Protein AF-H1V8W5-F1 (afdb_monomer)

Organism: Colletotrichum higginsianum (strain IMI 349063) (NCBI:txid759273)

Structure (mmCIF, N/CA/C/O backbone):
data_AF-H1V8W5-F1
#
_entry.id   AF-H1V8W5-F1
#
loop_
_atom_site.group_PDB
_atom_site.id
_atom_site.type_symbol
_atom_site.label_atom_id
_atom_site.label_alt_id
_atom_site.label_comp_id
_atom_site.label_asym_id
_atom_site.label_entity_id
_atom_site.label_seq_id
_atom_site.pdbx_PDB_ins_code
_atom_site.Cartn_x
_atom_site.Cartn_y
_atom_site.Cartn_z
_atom_site.occupancy
_atom_site.B_iso_or_equiv
_atom_site.auth_seq_id
_atom_site.auth_comp_id
_atom_site.auth_asym_id
_atom_site.auth_atom_id
_atom_site.pdbx_PDB_model_num
ATOM 1 N N . MET A 1 1 ? 0.925 6.621 13.615 1.00 75.56 1 MET A N 1
ATOM 2 C CA . MET A 1 1 ? 1.591 6.895 12.323 1.00 75.56 1 MET A CA 1
ATOM 3 C C . MET A 1 1 ? 3.088 6.648 12.412 1.00 75.56 1 MET A C 1
ATOM 5 O O . MET A 1 1 ? 3.611 6.020 11.517 1.00 75.56 1 MET A O 1
ATOM 9 N N . GLU A 1 2 ? 3.760 7.023 13.498 1.00 83.69 2 GLU A N 1
ATOM 10 C CA . GLU A 1 2 ? 5.223 6.888 13.630 1.00 83.69 2 GLU A CA 1
ATOM 11 C C . GLU A 1 2 ? 5.739 5.443 13.690 1.00 83.69 2 GLU A C 1
ATOM 13 O O . GLU A 1 2 ? 6.784 5.157 13.129 1.00 83.69 2 GLU A O 1
ATOM 18 N N . ASN A 1 3 ? 4.997 4.513 14.304 1.00 87.38 3 ASN A N 1
ATOM 19 C CA . ASN A 1 3 ? 5.526 3.163 14.537 1.00 87.38 3 ASN A CA 1
ATOM 20 C C . ASN A 1 3 ? 5.295 2.175 13.384 1.00 87.38 3 ASN A C 1
ATOM 22 O O . ASN A 1 3 ? 6.204 1.453 13.006 1.00 87.38 3 ASN A O 1
ATOM 26 N N . LEU A 1 4 ? 4.075 2.096 12.839 1.00 90.94 4 LEU A N 1
ATOM 27 C CA . LEU A 1 4 ? 3.721 1.063 11.847 1.00 90.94 4 LEU A CA 1
ATOM 28 C C . LEU A 1 4 ? 3.737 1.566 10.400 1.00 90.94 4 LEU A C 1
ATOM 30 O O . LEU A 1 4 ? 4.007 0.795 9.484 1.00 90.94 4 LEU A O 1
ATOM 34 N N . ASN A 1 5 ? 3.441 2.850 10.176 1.00 92.38 5 ASN A N 1
ATOM 35 C CA . ASN A 1 5 ? 3.353 3.401 8.825 1.00 92.38 5 ASN A CA 1
ATOM 36 C C . ASN A 1 5 ? 4.695 3.417 8.070 1.00 92.38 5 ASN A C 1
ATOM 38 O O . ASN A 1 5 ? 4.643 3.198 6.863 1.00 92.3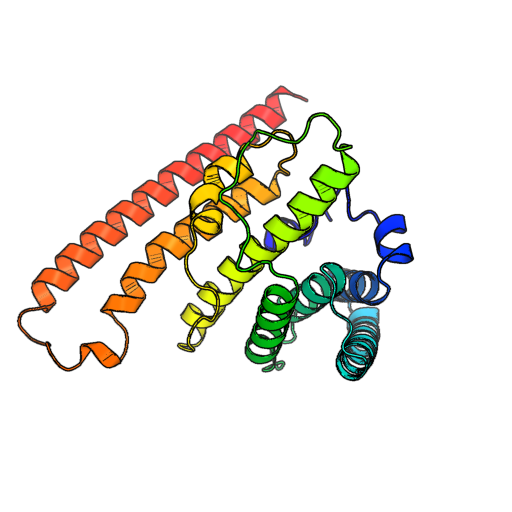8 5 ASN A O 1
ATOM 42 N N . PRO A 1 6 ? 5.875 3.609 8.704 1.00 91.94 6 PRO A N 1
ATOM 43 C CA . PRO A 1 6 ? 7.151 3.563 7.982 1.00 91.94 6 PRO A CA 1
ATOM 44 C C . PRO A 1 6 ? 7.407 2.248 7.236 1.00 91.94 6 PRO A C 1
ATOM 46 O O . PRO A 1 6 ? 8.088 2.255 6.218 1.00 91.94 6 PRO A O 1
ATOM 49 N N . TYR A 1 7 ? 6.826 1.132 7.691 1.00 89.88 7 TYR A N 1
ATOM 50 C CA . TYR A 1 7 ? 6.991 -0.178 7.051 1.00 89.88 7 TYR A CA 1
ATOM 51 C C . TYR A 1 7 ? 6.118 -0.381 5.808 1.00 89.88 7 TYR A C 1
ATOM 53 O O . TYR A 1 7 ? 6.424 -1.238 4.982 1.00 89.88 7 TYR A O 1
ATOM 61 N N . ILE A 1 8 ? 5.022 0.374 5.681 1.00 92.81 8 ILE A N 1
ATOM 62 C CA . ILE A 1 8 ? 4.054 0.222 4.582 1.00 92.81 8 ILE A CA 1
ATOM 63 C C . ILE A 1 8 ? 3.967 1.460 3.679 1.0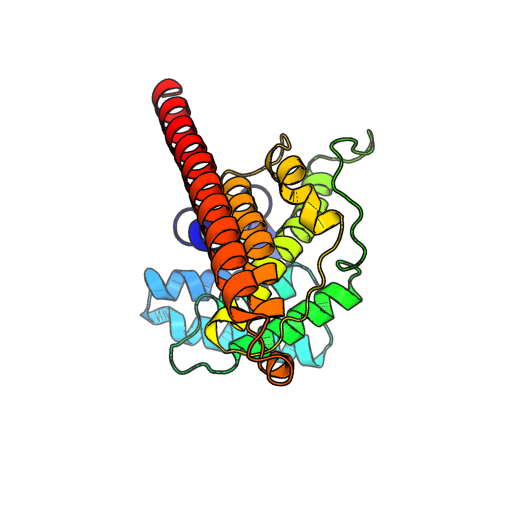0 92.81 8 ILE A C 1
ATOM 65 O O . ILE A 1 8 ? 3.434 1.362 2.578 1.00 92.81 8 ILE A O 1
ATOM 69 N N . SER A 1 9 ? 4.465 2.617 4.135 1.00 93.94 9 SER A N 1
ATOM 70 C CA . SER A 1 9 ? 4.448 3.911 3.434 1.00 93.94 9 SER A CA 1
ATOM 71 C C . SER A 1 9 ? 3.092 4.280 2.822 1.00 93.94 9 SER A C 1
ATOM 73 O O . SER A 1 9 ? 3.023 4.862 1.742 1.00 93.94 9 SER A O 1
ATOM 75 N N . GLN A 1 10 ? 1.996 3.922 3.495 1.00 95.69 10 GLN A N 1
ATOM 76 C CA . GLN A 1 10 ? 0.656 4.002 2.913 1.00 95.69 10 GLN A CA 1
ATOM 77 C C . GLN A 1 10 ? -0.066 5.300 3.269 1.00 95.69 10 GLN A C 1
ATOM 79 O O . GLN A 1 10 ? -0.705 5.907 2.413 1.00 95.69 10 GLN A O 1
ATOM 84 N N . LEU A 1 11 ? 0.008 5.724 4.530 1.00 96.50 11 LEU A N 1
ATOM 85 C CA . LEU A 1 11 ? -0.819 6.807 5.047 1.00 96.50 11 LEU A CA 1
ATOM 86 C C . LEU A 1 11 ? -0.009 8.110 5.144 1.00 96.50 11 LEU A C 1
ATOM 88 O O . LEU A 1 11 ? 1.056 8.148 5.753 1.00 96.50 11 LEU A O 1
ATOM 92 N N . ASP A 1 12 ? -0.525 9.201 4.584 1.00 95.56 12 ASP A N 1
ATOM 93 C CA . ASP A 1 12 ? 0.030 10.553 4.758 1.00 95.56 12 ASP A CA 1
ATOM 94 C C . ASP A 1 12 ? -0.337 11.107 6.154 1.00 95.56 12 ASP A C 1
ATOM 96 O O . ASP A 1 12 ? -1.534 11.246 6.419 1.00 95.56 12 ASP A O 1
ATOM 100 N N . PRO A 1 13 ? 0.624 11.441 7.042 1.00 93.50 13 PRO A N 1
ATOM 101 C CA . PRO A 1 13 ? 0.345 11.971 8.383 1.00 93.50 13 PRO A CA 1
ATOM 102 C C . PRO A 1 13 ? -0.425 13.293 8.415 1.00 93.50 13 PRO A C 1
ATOM 104 O O . PRO A 1 13 ? -1.138 13.546 9.383 1.00 93.50 13 PRO A O 1
ATOM 107 N N . GLN A 1 14 ? -0.310 14.123 7.376 1.00 93.25 14 GLN A N 1
ATOM 108 C CA . GLN A 1 14 ? -1.040 15.390 7.296 1.00 93.25 14 GLN A CA 1
ATOM 109 C C . GLN A 1 14 ? -2.496 15.187 6.857 1.00 93.25 14 GLN A C 1
ATOM 111 O O . GLN A 1 14 ? -3.364 15.989 7.197 1.00 93.25 14 GLN A O 1
ATOM 116 N N . LEU A 1 15 ? -2.778 14.111 6.117 1.00 94.81 15 LEU A N 1
ATOM 117 C CA . LEU A 1 15 ? -4.128 13.784 5.649 1.00 94.81 15 LEU A CA 1
ATOM 118 C C . LEU A 1 15 ? -4.864 12.828 6.601 1.00 94.81 15 LEU A C 1
ATOM 120 O O . LEU A 1 15 ? -6.043 13.027 6.887 1.00 94.81 15 LEU A O 1
ATOM 124 N N . HIS A 1 16 ? -4.172 11.808 7.111 1.00 96.44 16 HIS A N 1
ATOM 125 C CA . HIS A 1 16 ? -4.731 10.731 7.932 1.00 96.44 16 HIS A CA 1
ATOM 126 C C . HIS A 1 16 ? -4.527 11.015 9.420 1.00 96.44 16 HIS A C 1
ATOM 128 O O . HIS A 1 16 ? -3.899 10.244 10.151 1.00 96.44 16 HIS A O 1
ATOM 134 N N . THR A 1 17 ? -5.059 12.149 9.869 1.00 95.69 17 THR A N 1
ATOM 135 C CA . THR A 1 17 ? -5.170 12.450 11.298 1.00 95.69 17 THR A CA 1
ATOM 136 C C . THR A 1 17 ? -6.305 11.636 11.918 1.00 95.69 17 THR A C 1
ATOM 138 O O . THR A 1 17 ? -7.224 11.200 11.220 1.00 95.69 17 THR A O 1
ATOM 141 N N . PHE A 1 18 ? -6.264 11.436 13.238 1.00 95.00 18 PHE A N 1
ATOM 142 C CA . PHE A 1 18 ? -7.288 10.660 13.942 1.00 95.00 18 PHE A CA 1
ATOM 143 C C . PHE A 1 18 ? -8.704 11.183 13.661 1.00 95.00 18 PHE A C 1
ATOM 145 O O . PHE A 1 18 ? -9.580 10.407 13.285 1.00 95.00 18 PHE A O 1
ATOM 152 N N . ASP A 1 19 ? -8.919 12.497 13.776 1.00 96.38 19 ASP A N 1
ATOM 153 C CA . ASP A 1 19 ? -10.237 13.097 13.558 1.00 96.38 19 ASP A CA 1
ATOM 154 C C . ASP A 1 19 ? -10.726 12.958 12.122 1.00 96.38 19 ASP A C 1
ATOM 156 O O . ASP A 1 19 ? -11.888 12.615 11.908 1.00 96.38 19 ASP A O 1
ATOM 160 N N . ARG A 1 20 ? -9.841 13.159 11.139 1.00 95.62 20 ARG A N 1
ATOM 161 C CA . ARG A 1 20 ? -10.210 13.027 9.727 1.00 95.62 20 ARG A CA 1
ATOM 162 C C . ARG A 1 20 ? -10.585 11.594 9.387 1.00 95.62 20 ARG A C 1
ATOM 164 O O . ARG A 1 20 ? -11.669 11.364 8.862 1.00 95.62 20 ARG A O 1
ATOM 171 N N . VAL A 1 21 ? -9.744 10.623 9.747 1.00 97.00 21 VAL A N 1
ATOM 172 C CA . VAL A 1 21 ? -10.018 9.206 9.464 1.00 97.00 21 VAL A CA 1
ATOM 173 C C . VAL A 1 21 ? -11.293 8.752 10.178 1.00 97.00 21 VAL A C 1
ATOM 175 O O . VAL A 1 21 ? -12.125 8.087 9.566 1.00 97.00 21 VAL A O 1
ATOM 178 N N . ARG A 1 22 ? -11.504 9.176 11.432 1.00 96.50 22 ARG A N 1
ATOM 179 C CA . ARG A 1 22 ? -12.725 8.883 12.198 1.00 96.50 22 ARG A CA 1
ATOM 180 C C . ARG A 1 22 ? -13.996 9.403 11.529 1.00 96.50 22 ARG A C 1
ATOM 182 O O . ARG A 1 22 ? -15.017 8.730 11.598 1.00 96.50 22 ARG A O 1
ATOM 189 N N . GLN A 1 23 ? -13.942 10.579 10.910 1.00 96.69 23 GLN A N 1
ATOM 190 C CA . GLN A 1 23 ? -15.086 11.167 10.208 1.00 96.69 23 GLN A CA 1
ATOM 191 C C . GLN A 1 23 ? -15.296 10.573 8.810 1.00 96.69 23 GLN A C 1
ATOM 193 O O . GLN A 1 23 ? -16.431 10.488 8.354 1.00 96.69 23 GLN A O 1
ATOM 198 N N . GLN A 1 24 ? -14.220 10.178 8.126 1.00 94.94 24 GLN A N 1
ATOM 199 C CA . GLN A 1 24 ? -14.274 9.753 6.726 1.00 94.94 24 GLN A CA 1
ATOM 200 C C . GLN A 1 24 ? -14.518 8.253 6.549 1.00 94.94 24 GLN A C 1
ATOM 202 O O . GLN A 1 24 ? -15.217 7.858 5.620 1.00 94.94 24 GLN A O 1
ATOM 207 N N . SER A 1 25 ? -13.936 7.402 7.400 1.00 97.62 25 SER A N 1
ATOM 208 C CA . SER A 1 25 ? -14.048 5.952 7.242 1.00 97.62 25 SER A CA 1
ATOM 209 C C . SER A 1 25 ? -13.881 5.213 8.566 1.00 97.62 25 SER A C 1
ATOM 211 O O . SER A 1 25 ? -12.772 5.035 9.081 1.00 97.62 25 SER A O 1
ATOM 213 N N . ALA A 1 26 ? -15.000 4.693 9.076 1.00 97.44 26 ALA A N 1
ATOM 214 C CA . ALA A 1 26 ? -15.002 3.781 10.216 1.00 97.44 26 ALA A CA 1
ATOM 215 C C . ALA A 1 26 ? -14.163 2.526 9.933 1.00 97.44 26 ALA A C 1
ATOM 217 O O . ALA A 1 26 ? -13.464 2.038 10.817 1.00 97.44 26 ALA A O 1
ATOM 218 N N . PHE A 1 27 ? -14.177 2.033 8.691 1.00 98.50 27 PHE A N 1
ATOM 219 C CA . PHE A 1 27 ? -13.417 0.847 8.315 1.00 98.50 27 PHE A CA 1
ATOM 220 C C . PHE A 1 27 ? -11.903 1.082 8.383 1.00 98.50 27 PHE A C 1
ATOM 222 O O . PHE A 1 27 ? -11.179 0.289 8.995 1.00 98.50 27 PHE A O 1
ATOM 229 N N . LEU A 1 28 ? -11.417 2.192 7.813 1.00 98.50 28 LEU A N 1
ATOM 230 C CA . LEU A 1 28 ? -10.000 2.547 7.867 1.00 98.50 28 LEU A CA 1
ATOM 231 C C . LEU A 1 28 ? -9.550 2.803 9.303 1.00 98.50 28 LEU A C 1
ATOM 233 O O . LEU A 1 28 ? -8.510 2.281 9.707 1.00 98.50 28 LEU A O 1
ATOM 237 N N . LEU A 1 29 ? -10.348 3.533 10.093 1.00 98.44 29 LEU A N 1
ATOM 238 C CA . LEU A 1 29 ? -10.046 3.763 11.504 1.00 98.44 29 LEU A CA 1
ATOM 239 C C . LEU A 1 29 ? -9.899 2.438 12.260 1.00 98.44 29 LEU A C 1
ATOM 241 O O . LEU A 1 29 ? -8.868 2.204 12.891 1.00 98.44 29 LEU A O 1
ATOM 245 N N . THR A 1 30 ? -10.900 1.559 12.179 1.00 98.44 30 THR A N 1
ATOM 246 C CA . THR A 1 30 ? -10.883 0.275 12.889 1.00 98.44 30 THR A CA 1
ATOM 247 C C . THR A 1 30 ? -9.721 -0.601 12.428 1.00 98.44 30 THR A C 1
ATOM 249 O O . THR A 1 30 ? -9.072 -1.230 13.260 1.00 98.44 30 THR A O 1
ATOM 252 N N . SER A 1 31 ? -9.381 -0.589 11.138 1.00 98.44 31 SER A N 1
ATOM 253 C CA . SER A 1 31 ? -8.241 -1.344 10.597 1.00 98.44 31 SER A CA 1
ATOM 254 C C . SER A 1 31 ? -6.898 -0.833 11.126 1.00 98.44 31 SER A C 1
ATOM 256 O O . SER A 1 31 ? -6.046 -1.628 11.528 1.00 98.44 31 SER A O 1
ATOM 258 N N . VAL A 1 32 ? -6.717 0.492 11.200 1.00 97.75 32 VAL A N 1
ATOM 259 C CA . VAL A 1 32 ? -5.533 1.118 11.813 1.00 97.75 32 VAL A CA 1
ATOM 260 C C . VAL A 1 32 ? -5.439 0.762 13.298 1.00 97.75 32 VAL A C 1
ATOM 262 O O . VAL A 1 32 ? -4.366 0.383 13.772 1.00 97.75 32 VAL A O 1
ATOM 265 N N . LEU A 1 33 ? -6.555 0.838 14.030 1.00 97.69 33 LEU A N 1
ATOM 266 C CA . LEU A 1 33 ? -6.606 0.476 15.446 1.00 97.69 33 LEU A CA 1
ATOM 267 C C . LEU A 1 33 ? -6.314 -1.012 15.663 1.00 97.69 33 LEU A C 1
ATOM 269 O O . LEU A 1 33 ? -5.567 -1.346 16.577 1.00 97.69 33 LEU A O 1
ATOM 273 N N . ALA A 1 34 ? -6.838 -1.903 14.818 1.00 98.12 34 ALA A N 1
ATOM 274 C CA . ALA A 1 34 ? -6.566 -3.336 14.886 1.00 98.12 34 ALA A CA 1
ATOM 275 C C . ALA A 1 34 ? -5.074 -3.636 14.676 1.00 98.12 34 ALA A C 1
ATOM 277 O O . ALA A 1 34 ? -4.486 -4.392 15.455 1.00 98.12 34 ALA A O 1
ATOM 278 N N . ALA A 1 35 ? -4.444 -3.011 13.675 1.00 96.94 35 ALA A N 1
ATOM 279 C CA . ALA A 1 35 ? -3.011 -3.142 13.422 1.00 96.94 35 ALA A CA 1
ATOM 280 C C . ALA A 1 35 ? -2.170 -2.619 14.598 1.00 96.94 35 ALA A C 1
ATOM 282 O O . ALA A 1 35 ? -1.275 -3.314 15.075 1.00 96.94 35 ALA A O 1
ATOM 283 N N . ALA A 1 36 ? -2.495 -1.433 15.123 1.00 96.50 36 ALA A N 1
ATOM 284 C CA . ALA A 1 36 ? -1.812 -0.861 16.282 1.00 96.50 36 ALA A CA 1
ATOM 285 C C . ALA A 1 36 ? -1.984 -1.725 17.543 1.00 96.50 36 ALA A C 1
ATOM 287 O O . ALA A 1 36 ? -1.012 -2.003 18.245 1.00 96.50 36 ALA A O 1
ATOM 288 N N . ALA A 1 37 ? -3.199 -2.208 17.809 1.00 97.44 37 ALA A N 1
ATOM 289 C CA . ALA A 1 37 ? -3.489 -3.074 18.946 1.00 97.44 37 ALA A CA 1
ATOM 290 C C . ALA A 1 37 ? -2.685 -4.379 18.893 1.00 97.44 37 ALA A C 1
ATOM 292 O O . ALA A 1 37 ? -2.265 -4.863 19.936 1.00 97.44 37 ALA A O 1
ATOM 293 N N . LYS A 1 38 ? -2.383 -4.913 17.701 1.00 95.19 38 LYS A N 1
ATOM 294 C CA . LYS A 1 38 ? -1.539 -6.112 17.568 1.00 95.19 38 LYS A CA 1
ATOM 295 C C . LYS A 1 38 ? -0.178 -5.951 18.255 1.00 95.19 38 LYS A C 1
ATOM 297 O O . LYS A 1 38 ? 0.295 -6.896 18.875 1.00 95.19 38 LYS A O 1
ATOM 302 N N . ALA A 1 39 ? 0.426 -4.767 18.149 1.00 93.06 39 ALA A N 1
ATOM 303 C CA . ALA A 1 39 ? 1.739 -4.471 18.717 1.00 93.06 39 ALA A CA 1
ATOM 304 C C . ALA A 1 39 ? 1.660 -3.900 20.143 1.00 93.06 39 ALA A C 1
ATOM 306 O O . ALA A 1 39 ? 2.470 -4.256 20.992 1.00 93.06 39 ALA A O 1
ATOM 307 N N . PHE A 1 40 ? 0.690 -3.020 20.411 1.00 96.31 40 PHE A N 1
ATOM 308 C CA . PHE A 1 40 ? 0.692 -2.181 21.617 1.00 96.31 40 PHE A CA 1
ATOM 309 C C . PHE A 1 40 ? -0.426 -2.501 22.612 1.00 96.31 40 PHE A C 1
ATOM 311 O O . PHE A 1 40 ? -0.349 -2.098 23.769 1.00 96.31 40 PHE A O 1
ATOM 318 N N . ASN A 1 41 ? -1.476 -3.210 22.189 1.00 96.56 41 ASN A N 1
ATOM 319 C CA . ASN A 1 41 ? -2.561 -3.632 23.075 1.00 96.56 41 ASN A CA 1
ATOM 320 C C . ASN A 1 41 ? -3.202 -4.954 22.601 1.00 96.56 41 ASN A C 1
ATOM 322 O O . ASN A 1 41 ? -4.333 -4.957 22.093 1.00 96.56 41 ASN A O 1
ATOM 326 N N . PRO A 1 42 ? -2.494 -6.094 22.745 1.00 95.75 42 PRO A N 1
ATOM 327 C CA . PRO A 1 42 ? -2.926 -7.366 22.160 1.00 95.75 42 PRO A CA 1
ATOM 328 C C . PRO A 1 42 ? -4.294 -7.850 22.658 1.00 95.75 42 PRO A C 1
ATOM 330 O O . PRO A 1 42 ? -4.996 -8.559 21.939 1.00 95.75 42 PRO A O 1
ATOM 333 N N . ALA A 1 43 ? -4.715 -7.421 23.854 1.00 97.62 43 ALA A N 1
ATOM 334 C CA . ALA A 1 43 ? -6.020 -7.750 24.426 1.00 97.62 43 ALA A CA 1
ATOM 335 C C . ALA A 1 43 ? -7.200 -7.215 23.591 1.00 97.62 43 ALA A C 1
ATOM 337 O O . ALA A 1 43 ? -8.269 -7.829 23.568 1.00 97.62 43 ALA A O 1
ATOM 338 N N . LEU A 1 44 ? -7.016 -6.092 22.886 1.00 97.56 44 LEU A N 1
ATOM 339 C CA . LEU A 1 44 ? -8.039 -5.508 22.011 1.00 97.56 44 LEU A CA 1
ATOM 340 C C . LEU A 1 44 ? -7.928 -5.973 20.558 1.00 97.56 44 LEU A C 1
ATOM 342 O O . LEU A 1 44 ? -8.904 -5.861 19.816 1.00 97.56 44 LEU A O 1
ATOM 346 N N . HIS A 1 45 ? -6.773 -6.507 20.151 1.00 97.19 45 HIS A N 1
ATOM 347 C CA . HIS A 1 45 ? -6.485 -6.827 18.755 1.00 97.19 45 HIS A CA 1
ATOM 348 C C . HIS A 1 45 ? -7.550 -7.727 18.121 1.00 97.19 45 HIS A C 1
ATOM 350 O O . HIS A 1 45 ? -8.088 -7.382 17.071 1.00 97.19 45 HIS A O 1
ATOM 356 N N . LYS A 1 46 ? -7.902 -8.839 18.782 1.00 96.62 46 LYS A N 1
ATOM 357 C CA . LYS A 1 46 ? -8.887 -9.795 18.259 1.00 96.62 46 LYS A CA 1
ATOM 358 C C . LYS A 1 46 ? -10.248 -9.134 18.009 1.00 96.62 46 LYS A C 1
ATOM 360 O O . LYS A 1 46 ? -10.767 -9.234 16.906 1.00 96.62 46 LYS A O 1
ATOM 365 N N . LYS A 1 47 ? -10.772 -8.396 18.996 1.00 98.12 47 LYS A N 1
ATOM 366 C CA . LYS A 1 47 ? -12.077 -7.716 18.900 1.00 98.12 47 LYS A CA 1
ATOM 367 C C . LYS A 1 47 ? -12.092 -6.647 17.806 1.00 98.12 47 LYS A C 1
ATOM 369 O O . LYS A 1 47 ? -13.053 -6.549 17.055 1.00 98.12 47 LYS A O 1
ATOM 374 N N . LEU A 1 48 ? -11.025 -5.851 17.709 1.00 98.38 48 LEU A N 1
ATOM 375 C CA . LEU A 1 48 ? -10.899 -4.819 16.677 1.00 98.38 48 LEU A CA 1
ATOM 376 C C . LEU A 1 48 ? -10.780 -5.430 15.278 1.00 98.38 48 LEU A C 1
ATOM 378 O O . LEU A 1 48 ? -11.372 -4.911 14.338 1.00 98.38 48 LEU A O 1
ATOM 382 N N . ARG A 1 49 ? -10.043 -6.539 15.141 1.00 97.62 49 ARG A N 1
ATOM 383 C CA . ARG A 1 49 ? -9.921 -7.263 13.874 1.00 97.62 49 ARG A CA 1
ATOM 384 C C . ARG A 1 49 ? -11.262 -7.852 13.443 1.00 97.62 49 ARG A C 1
ATOM 386 O O . ARG A 1 49 ? -11.655 -7.624 12.308 1.00 97.62 49 ARG A O 1
ATOM 393 N N . GLU A 1 50 ? -11.963 -8.553 14.333 1.00 97.94 50 GLU A N 1
ATOM 394 C CA . GLU A 1 50 ? -13.303 -9.101 14.063 1.00 97.94 50 GLU A CA 1
ATOM 395 C C . GLU A 1 50 ? -14.265 -7.987 13.628 1.00 97.94 50 GLU A C 1
ATOM 397 O O . GLU A 1 50 ? -14.898 -8.095 12.582 1.00 97.94 50 GLU A O 1
ATOM 402 N N . HIS A 1 51 ? -14.268 -6.854 14.338 1.00 98.50 51 HIS A N 1
ATOM 403 C CA . HIS A 1 51 ? -15.091 -5.706 13.964 1.00 98.50 51 HIS A CA 1
ATOM 404 C C . HIS A 1 51 ? -14.723 -5.114 12.590 1.00 98.50 51 HIS A C 1
ATOM 406 O O . HIS A 1 51 ? -15.608 -4.763 11.812 1.00 98.50 51 HIS A O 1
ATOM 412 N N . ALA A 1 52 ? -13.432 -5.017 12.255 1.00 98.50 52 ALA A N 1
ATOM 413 C CA . ALA A 1 52 ? -13.003 -4.581 10.926 1.00 98.50 52 ALA A CA 1
ATOM 414 C C . ALA A 1 52 ? -13.425 -5.573 9.828 1.00 98.50 52 ALA A C 1
ATOM 416 O O . ALA A 1 52 ? -13.821 -5.146 8.744 1.00 98.50 52 ALA A O 1
ATOM 417 N N . GLU A 1 53 ? -13.370 -6.881 10.096 1.00 97.50 53 GLU A N 1
ATOM 418 C CA . GLU A 1 53 ? -13.823 -7.916 9.161 1.00 97.50 53 GLU A CA 1
ATOM 419 C C . GLU A 1 53 ? -15.347 -7.858 8.938 1.00 97.50 53 GLU A C 1
ATOM 421 O O . GLU A 1 53 ? -15.791 -7.990 7.795 1.00 97.50 53 GLU A O 1
ATOM 426 N N . ASP A 1 54 ? -16.135 -7.560 9.976 1.00 98.44 54 ASP A N 1
ATOM 427 C CA . ASP A 1 54 ? -17.584 -7.343 9.860 1.00 98.44 54 ASP A CA 1
ATOM 428 C C . ASP A 1 54 ? -17.918 -6.117 8.996 1.00 98.44 54 ASP A C 1
ATOM 430 O O . ASP A 1 54 ? -18.770 -6.192 8.102 1.00 98.44 54 ASP A O 1
ATOM 434 N N . ILE A 1 55 ? -17.221 -4.992 9.214 1.00 98.38 55 ILE A N 1
ATOM 435 C CA . ILE A 1 55 ? -17.389 -3.787 8.387 1.00 98.38 55 ILE A CA 1
ATOM 436 C C . ILE A 1 55 ? -17.010 -4.093 6.933 1.00 98.38 55 ILE A C 1
ATOM 438 O O . ILE A 1 55 ? -17.773 -3.772 6.025 1.00 98.38 55 ILE A O 1
ATOM 442 N N . HIS A 1 56 ? -15.888 -4.781 6.702 1.00 97.88 56 HIS A N 1
ATOM 443 C CA . HIS A 1 56 ? -15.463 -5.178 5.360 1.00 97.88 56 HIS A CA 1
ATOM 444 C C . HIS A 1 56 ? -16.500 -6.065 4.655 1.00 97.88 56 HIS A C 1
ATOM 446 O O . HIS A 1 56 ? -16.784 -5.865 3.475 1.00 97.88 56 HIS A O 1
ATOM 452 N N . ALA A 1 57 ? -17.088 -7.034 5.362 1.00 97.81 57 ALA A N 1
ATOM 453 C CA . ALA A 1 57 ? -18.132 -7.894 4.810 1.00 97.81 57 ALA A CA 1
ATOM 454 C C . ALA A 1 57 ? -19.390 -7.097 4.423 1.00 97.81 57 ALA A C 1
ATOM 456 O O . ALA A 1 57 ? -20.020 -7.386 3.400 1.00 97.81 57 ALA A O 1
ATOM 457 N N . SER A 1 58 ? -19.742 -6.082 5.217 1.00 97.81 58 SER A N 1
ATOM 458 C CA . SER A 1 58 ? -20.829 -5.153 4.908 1.00 97.81 58 SER A CA 1
ATOM 459 C C . SER A 1 58 ? -20.512 -4.285 3.685 1.00 97.81 58 SER A C 1
ATOM 461 O O . SER A 1 58 ? -21.316 -4.245 2.754 1.00 97.81 58 SER A O 1
ATOM 463 N N . ASP A 1 59 ? -19.334 -3.658 3.639 1.00 96.62 59 ASP A N 1
ATOM 464 C CA . ASP A 1 59 ? -18.876 -2.834 2.511 1.00 96.62 59 ASP A CA 1
ATOM 465 C C . ASP A 1 59 ? -18.835 -3.637 1.208 1.00 96.62 59 ASP A C 1
ATOM 467 O O . ASP A 1 59 ? -19.321 -3.180 0.172 1.00 96.62 59 ASP A O 1
ATOM 471 N N . PHE A 1 60 ? -18.321 -4.870 1.267 1.00 96.00 60 PHE A N 1
ATOM 472 C CA . PHE A 1 60 ? -18.292 -5.782 0.128 1.00 96.00 60 PHE A CA 1
ATOM 473 C C . PHE A 1 60 ? -19.703 -6.085 -0.387 1.00 96.00 60 PHE A C 1
ATOM 475 O O . PHE A 1 60 ? -19.948 -6.023 -1.590 1.00 96.00 60 PHE A O 1
ATOM 482 N N . ARG A 1 61 ? -20.653 -6.370 0.516 1.00 97.44 61 ARG A N 1
ATOM 483 C CA . ARG A 1 61 ? -22.054 -6.636 0.152 1.00 97.44 61 ARG A CA 1
ATOM 484 C C . ARG A 1 61 ? -22.725 -5.423 -0.495 1.00 97.44 61 ARG A C 1
ATOM 486 O O . ARG A 1 61 ? -23.545 -5.598 -1.390 1.00 97.44 61 ARG A O 1
ATOM 493 N N . GLN A 1 62 ? -22.397 -4.218 -0.035 1.00 96.50 62 GLN A N 1
ATOM 494 C CA . GLN A 1 62 ? -22.948 -2.963 -0.555 1.00 96.50 62 GLN A CA 1
ATOM 495 C C . GLN A 1 62 ? -22.250 -2.491 -1.839 1.00 96.50 62 GLN A C 1
ATOM 497 O O . GLN A 1 62 ? -22.782 -1.646 -2.554 1.00 96.50 62 GLN A O 1
ATOM 502 N N . GLY A 1 63 ? -21.072 -3.037 -2.149 1.00 95.12 63 GLY A N 1
ATOM 503 C CA . GLY A 1 63 ? -20.262 -2.605 -3.281 1.00 95.12 63 GLY A CA 1
ATOM 504 C C . GLY A 1 63 ? -19.573 -1.257 -3.052 1.00 95.12 63 GLY A C 1
ATOM 505 O O . GLY A 1 63 ? -19.290 -0.564 -4.032 1.00 95.12 63 GLY A O 1
ATOM 506 N N . THR A 1 64 ? -19.309 -0.891 -1.791 1.00 95.69 64 THR A N 1
ATOM 507 C CA . THR A 1 64 ? -18.599 0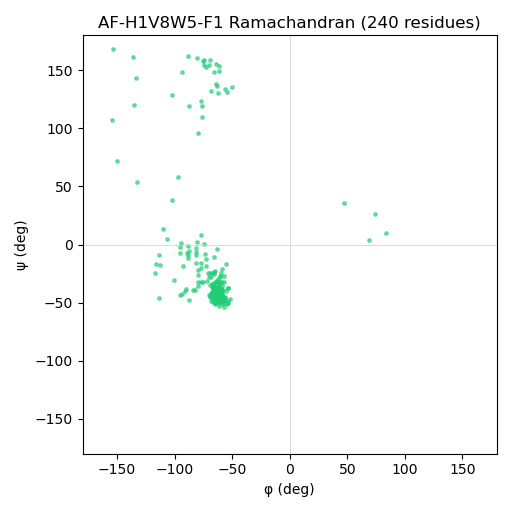.336 -1.403 1.00 95.69 64 THR A CA 1
ATOM 508 C C . THR A 1 64 ? -17.173 0.319 -1.948 1.00 95.69 64 THR A C 1
ATOM 510 O O . THR A 1 64 ? -16.437 -0.655 -1.774 1.00 95.69 64 THR A O 1
ATOM 513 N N . LYS A 1 65 ? -16.767 1.408 -2.610 1.00 97.31 65 LYS A N 1
ATOM 514 C CA . LYS A 1 65 ? -15.424 1.566 -3.185 1.00 97.31 65 LYS A CA 1
ATOM 515 C C . LYS A 1 65 ? -14.887 2.945 -2.857 1.00 97.31 65 LYS A C 1
ATOM 517 O O . LYS A 1 65 ? -15.468 3.948 -3.262 1.00 97.31 65 LYS A O 1
ATOM 522 N N . SER A 1 66 ? -13.766 2.989 -2.153 1.00 97.75 66 SER A N 1
ATOM 523 C CA . SER A 1 66 ? -13.044 4.227 -1.881 1.00 97.75 66 SER A CA 1
ATOM 524 C C . SER A 1 66 ? -11.560 3.947 -1.651 1.00 97.75 66 SER A C 1
ATOM 526 O O . SER A 1 66 ? -11.145 2.793 -1.489 1.00 97.75 66 SER A O 1
ATOM 528 N N . VAL A 1 67 ? -10.752 5.010 -1.627 1.00 98.25 67 VAL A N 1
ATOM 529 C CA . VAL A 1 67 ? -9.332 4.903 -1.267 1.00 98.25 67 VAL A CA 1
ATOM 530 C C . VAL A 1 67 ? -9.169 4.397 0.167 1.00 98.25 67 VAL A C 1
ATOM 532 O O . VAL A 1 67 ? -8.316 3.555 0.423 1.00 98.25 67 VAL A O 1
ATOM 535 N N . GLU A 1 68 ? -10.044 4.813 1.081 1.00 98.31 68 GLU A N 1
ATOM 536 C CA . GLU A 1 68 ? -10.043 4.384 2.477 1.00 98.31 68 GLU A CA 1
ATOM 537 C C . GLU A 1 68 ? -10.374 2.893 2.610 1.00 98.31 68 GLU A C 1
ATOM 539 O O . GLU A 1 68 ? -9.696 2.193 3.360 1.00 98.31 68 GLU A O 1
ATOM 544 N N . THR A 1 69 ? -11.356 2.377 1.859 1.00 98.25 69 THR A N 1
ATOM 545 C CA . THR A 1 69 ? -11.669 0.937 1.843 1.00 98.25 69 THR A CA 1
ATOM 546 C C . THR A 1 69 ? -10.480 0.124 1.325 1.00 98.25 69 THR A C 1
ATOM 548 O O . THR A 1 69 ? -10.108 -0.877 1.938 1.00 98.25 69 THR A O 1
ATOM 551 N N . ALA A 1 70 ? -9.837 0.568 0.239 1.00 98.38 70 ALA A N 1
ATOM 552 C CA . ALA A 1 70 ? -8.635 -0.075 -0.291 1.00 98.38 70 ALA A CA 1
ATOM 553 C C . ALA A 1 70 ? -7.505 -0.111 0.752 1.00 98.38 70 ALA A C 1
ATOM 555 O O . ALA A 1 70 ? -6.960 -1.173 1.059 1.00 98.38 70 ALA A O 1
ATOM 556 N N . GLN A 1 71 ? -7.206 1.041 1.351 1.00 98.56 71 GLN A N 1
ATOM 557 C CA . GLN A 1 71 ? -6.181 1.203 2.378 1.00 98.56 71 GLN A CA 1
ATOM 558 C C . GLN A 1 71 ? -6.451 0.360 3.631 1.00 98.56 71 GLN A C 1
ATOM 560 O O . GLN A 1 71 ? -5.517 -0.208 4.203 1.00 98.56 71 GLN A O 1
ATOM 565 N N . ALA A 1 72 ? -7.712 0.254 4.051 1.00 98.50 72 ALA A N 1
ATOM 566 C CA . ALA A 1 72 ? -8.133 -0.546 5.194 1.00 98.50 72 ALA A CA 1
ATOM 567 C C . ALA A 1 72 ? -7.869 -2.041 4.962 1.00 98.50 72 ALA A C 1
ATOM 569 O O . ALA A 1 72 ? -7.209 -2.688 5.779 1.00 98.50 72 ALA A O 1
ATOM 570 N N . VAL A 1 73 ? -8.292 -2.576 3.809 1.00 98.19 73 VAL A N 1
ATOM 571 C CA . VAL A 1 73 ? -8.022 -3.974 3.435 1.00 98.19 73 VAL A CA 1
ATOM 572 C C . VAL A 1 73 ? -6.519 -4.235 3.363 1.00 98.19 73 VAL A C 1
ATOM 574 O O . VAL A 1 73 ? -6.049 -5.228 3.920 1.00 98.19 73 VAL A O 1
ATOM 577 N N . MET A 1 74 ? -5.751 -3.331 2.745 1.00 98.12 74 MET A N 1
ATOM 578 C CA . MET A 1 74 ? -4.293 -3.452 2.671 1.00 98.12 74 MET A CA 1
ATOM 579 C C . MET A 1 74 ? -3.668 -3.559 4.066 1.00 98.12 74 MET A C 1
ATOM 581 O O . MET A 1 74 ? -2.902 -4.491 4.314 1.00 98.12 74 MET A O 1
ATOM 585 N N . ILE A 1 75 ? -4.052 -2.691 5.008 1.00 98.00 75 ILE A N 1
ATOM 586 C CA . ILE A 1 75 ? -3.575 -2.729 6.402 1.00 98.00 75 ILE A CA 1
ATOM 587 C C . ILE A 1 75 ? -3.894 -4.073 7.068 1.00 98.00 75 ILE A C 1
ATOM 589 O O . ILE A 1 75 ? -3.006 -4.675 7.674 1.00 98.00 75 ILE A O 1
ATOM 593 N N . LEU A 1 76 ? -5.120 -4.586 6.929 1.00 97.44 76 LEU A N 1
ATOM 594 C CA . LEU A 1 76 ? -5.499 -5.883 7.509 1.00 97.44 76 LEU A CA 1
ATOM 595 C C . LEU A 1 76 ? -4.702 -7.055 6.925 1.00 97.44 76 LEU A C 1
ATOM 597 O O . LEU A 1 76 ? -4.438 -8.033 7.633 1.00 97.44 76 LEU A O 1
ATOM 601 N N . THR A 1 77 ? -4.318 -6.964 5.648 1.00 96.56 77 THR A N 1
ATOM 602 C CA . THR A 1 77 ? -3.499 -7.983 4.978 1.00 96.56 77 THR A CA 1
ATOM 603 C C . THR A 1 77 ? -2.008 -7.875 5.304 1.00 96.56 77 THR A C 1
ATOM 605 O O . THR A 1 77 ? -1.363 -8.911 5.467 1.00 96.56 77 THR A O 1
ATOM 608 N N . TYR A 1 78 ? -1.470 -6.662 5.478 1.00 95.00 78 TYR A N 1
ATOM 609 C CA . TYR A 1 78 ? -0.089 -6.448 5.925 1.00 95.00 78 TYR A CA 1
ATOM 610 C C . TYR A 1 78 ? 0.123 -6.975 7.343 1.00 95.00 78 TYR A C 1
ATOM 612 O O . TYR A 1 78 ? 1.100 -7.668 7.614 1.00 95.00 78 TYR A O 1
ATOM 620 N N . TRP A 1 79 ? -0.834 -6.708 8.232 1.00 95.25 79 TRP A N 1
ATOM 621 C CA . TRP A 1 79 ? -0.806 -7.140 9.630 1.00 95.25 79 TRP A CA 1
ATOM 622 C C . TRP A 1 79 ? -1.725 -8.345 9.863 1.00 95.25 79 TRP A C 1
ATOM 624 O O . TRP A 1 79 ? -2.435 -8.435 10.869 1.00 95.25 79 TRP A O 1
ATOM 634 N N . LYS A 1 80 ? -1.757 -9.269 8.895 1.00 94.00 80 LYS A N 1
ATOM 635 C CA . LYS A 1 80 ? -2.579 -10.480 8.968 1.00 94.00 80 LYS A CA 1
ATOM 636 C C . LYS A 1 80 ? -2.070 -11.460 10.025 1.00 94.00 80 LYS A C 1
ATOM 638 O O . LYS A 1 80 ? -0.888 -11.476 10.368 1.00 94.00 80 LYS A O 1
ATOM 643 N N . GLU A 1 81 ? -2.949 -12.350 10.468 1.00 93.06 81 GLU A N 1
ATOM 644 C CA . GLU A 1 81 ? -2.514 -13.515 11.234 1.00 93.06 81 GLU A CA 1
ATOM 645 C C . GLU A 1 81 ? -1.761 -14.519 10.351 1.00 93.06 81 GLU A C 1
ATOM 647 O O . GLU A 1 81 ? -1.967 -14.585 9.132 1.00 93.06 81 GLU A O 1
ATOM 652 N N . SER A 1 82 ? -0.887 -15.330 10.948 1.00 89.69 82 SER A N 1
ATOM 653 C CA . SER A 1 82 ? -0.111 -16.333 10.207 1.00 89.69 82 SER A CA 1
ATOM 654 C C . SER A 1 82 ? -1.024 -17.345 9.504 1.00 89.69 82 SER A C 1
ATOM 656 O O . SER A 1 82 ? -0.786 -17.656 8.337 1.00 89.69 82 SER A O 1
ATOM 658 N N . GLN A 1 83 ? -2.120 -17.748 10.154 1.00 91.38 83 GLN A N 1
ATOM 659 C CA . GLN A 1 83 ? -3.146 -18.638 9.604 1.00 91.38 83 GLN A CA 1
ATOM 660 C C . GLN A 1 83 ? -4.046 -17.998 8.535 1.00 91.38 83 GLN A C 1
ATOM 662 O O . GLN A 1 83 ? -4.787 -18.712 7.863 1.00 91.38 83 GLN A O 1
ATOM 667 N N . ASP A 1 84 ? -4.023 -16.671 8.364 1.00 92.19 84 ASP A N 1
ATOM 668 C CA . ASP A 1 84 ? -4.863 -16.006 7.367 1.00 92.19 84 ASP A CA 1
ATOM 669 C C . ASP A 1 84 ? -4.286 -16.214 5.958 1.00 92.19 84 ASP A C 1
ATOM 671 O O . ASP A 1 84 ? -3.238 -15.667 5.600 1.00 92.19 84 ASP A O 1
ATOM 675 N N . THR A 1 85 ? -4.974 -17.015 5.149 1.00 93.44 85 THR A N 1
ATOM 676 C CA . THR A 1 85 ? -4.586 -17.355 3.772 1.00 93.44 85 THR A CA 1
ATOM 677 C C . THR A 1 85 ? -5.251 -16.456 2.724 1.00 93.44 85 THR A C 1
ATOM 679 O O . THR A 1 85 ? -5.010 -16.615 1.525 1.00 93.44 85 THR A O 1
ATOM 682 N N . ARG A 1 86 ? -6.068 -15.479 3.145 1.00 94.62 86 ARG A N 1
ATOM 683 C CA . ARG A 1 86 ? -6.913 -14.667 2.252 1.00 94.62 86 ARG A CA 1
ATOM 684 C C . ARG A 1 86 ? -6.168 -13.515 1.576 1.00 94.62 86 ARG A C 1
ATOM 686 O O . ARG A 1 86 ? -6.716 -12.910 0.659 1.00 94.62 86 ARG A O 1
ATOM 693 N N . ALA A 1 87 ? -4.927 -13.228 1.978 1.00 95.38 87 ALA A N 1
ATOM 694 C CA . ALA A 1 87 ? -4.179 -12.041 1.549 1.00 95.38 87 ALA A CA 1
ATOM 695 C C . ALA A 1 87 ? -4.121 -11.854 0.024 1.00 95.38 87 ALA A C 1
ATOM 697 O O . ALA A 1 87 ? -4.417 -10.771 -0.462 1.00 95.38 87 ALA A O 1
ATOM 698 N N . TRP A 1 88 ? -3.818 -12.906 -0.748 1.00 95.50 88 TRP A N 1
ATOM 699 C CA . TRP A 1 88 ? -3.750 -12.789 -2.213 1.00 95.50 88 TRP A CA 1
ATOM 700 C C . TRP A 1 88 ? -5.122 -12.511 -2.853 1.00 95.50 88 TRP A C 1
ATOM 702 O O . TRP A 1 88 ? -5.220 -11.734 -3.800 1.00 95.50 88 TRP A O 1
ATOM 712 N N . MET A 1 89 ? -6.197 -13.102 -2.317 1.00 96.88 89 MET A N 1
ATOM 713 C CA . MET A 1 89 ? -7.560 -12.855 -2.806 1.00 96.88 89 MET A CA 1
ATOM 714 C C . MET A 1 89 ? -8.024 -11.433 -2.482 1.00 96.88 89 MET A C 1
ATOM 716 O O . MET A 1 89 ? -8.568 -10.757 -3.354 1.00 96.88 89 MET A O 1
ATOM 720 N N . LEU A 1 90 ? -7.778 -10.977 -1.250 1.00 97.31 90 LEU A N 1
ATOM 721 C CA . LEU A 1 90 ? -8.098 -9.622 -0.801 1.00 97.31 90 LEU A CA 1
ATOM 722 C C . LEU A 1 90 ? -7.299 -8.573 -1.576 1.00 97.31 90 LEU A C 1
ATOM 724 O O . LEU A 1 90 ? -7.862 -7.570 -2.003 1.00 97.31 90 LEU A O 1
ATOM 728 N N . LEU A 1 91 ? -6.023 -8.841 -1.854 1.00 97.44 91 LEU A N 1
ATOM 729 C CA . LEU A 1 91 ? -5.212 -7.973 -2.697 1.00 97.44 91 LEU A CA 1
ATOM 730 C C . LEU A 1 91 ? -5.797 -7.867 -4.112 1.00 97.44 91 LEU A C 1
ATOM 732 O O . LEU A 1 91 ? -5.998 -6.764 -4.611 1.00 97.44 91 LEU A O 1
ATOM 736 N N . GLY A 1 92 ? -6.178 -8.989 -4.731 1.00 97.88 92 GLY A N 1
ATOM 737 C CA . GLY A 1 92 ? -6.842 -8.966 -6.036 1.00 97.88 92 GLY A CA 1
ATOM 738 C C . GLY A 1 92 ? -8.208 -8.268 -6.031 1.00 97.88 92 GLY A C 1
ATOM 739 O O . GLY A 1 92 ? -8.608 -7.671 -7.030 1.00 97.88 92 GLY A O 1
ATOM 740 N N . TYR A 1 93 ? -8.948 -8.325 -4.921 1.00 97.56 93 TYR A N 1
ATOM 741 C CA . TYR A 1 93 ? -10.172 -7.539 -4.734 1.00 97.56 93 TYR A CA 1
ATOM 742 C C . TYR A 1 93 ? -9.877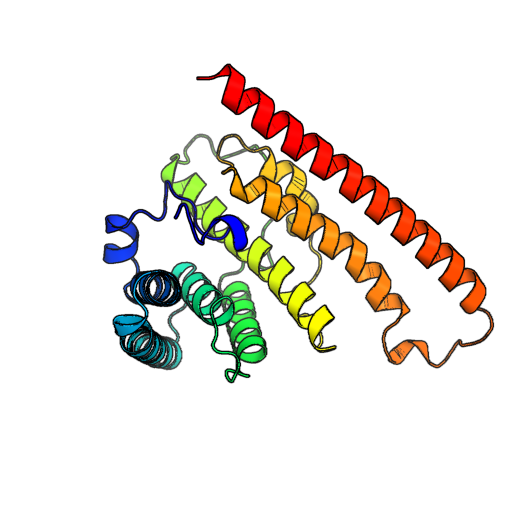 -6.032 -4.750 1.00 97.56 93 TYR A C 1
ATOM 744 O O . TYR A 1 93 ? -10.478 -5.307 -5.542 1.00 97.56 93 TYR A O 1
ATOM 752 N N . VAL A 1 94 ? -8.900 -5.575 -3.966 1.00 98.12 94 VAL A N 1
ATOM 753 C CA . VAL A 1 94 ? -8.534 -4.152 -3.891 1.00 98.12 94 VAL A CA 1
ATOM 754 C C . VAL A 1 94 ? -7.939 -3.636 -5.204 1.00 98.12 94 VAL A C 1
ATOM 756 O O . VAL A 1 94 ? -8.234 -2.516 -5.611 1.00 98.12 94 VAL A O 1
ATOM 759 N N . ILE A 1 95 ? -7.157 -4.447 -5.922 1.00 98.62 95 ILE A N 1
ATOM 760 C CA . ILE A 1 95 ? -6.629 -4.064 -7.240 1.00 98.62 95 ILE A CA 1
ATOM 761 C C . ILE A 1 95 ? -7.774 -3.821 -8.231 1.00 98.62 95 ILE A C 1
ATOM 763 O O . ILE A 1 95 ? -7.777 -2.806 -8.926 1.00 98.62 95 ILE A O 1
ATOM 767 N N . ARG A 1 96 ? -8.782 -4.704 -8.265 1.00 98.25 96 ARG A N 1
ATOM 768 C CA . ARG A 1 96 ? -9.974 -4.520 -9.111 1.00 98.25 96 ARG A CA 1
ATOM 769 C C . ARG A 1 96 ? -10.802 -3.307 -8.694 1.00 98.25 96 ARG A C 1
ATOM 771 O O . ARG A 1 96 ? -11.260 -2.575 -9.564 1.00 98.25 96 ARG A O 1
ATOM 778 N N . MET A 1 97 ? -10.922 -3.042 -7.393 1.00 98.19 97 MET A N 1
ATOM 779 C CA . MET A 1 97 ? -11.526 -1.805 -6.892 1.00 98.19 97 MET A CA 1
ATOM 780 C C . MET A 1 97 ? -10.782 -0.570 -7.420 1.00 98.19 97 MET A C 1
ATOM 782 O O . MET A 1 97 ? -11.412 0.339 -7.952 1.00 98.19 97 MET A O 1
ATOM 786 N N . GLY A 1 98 ? -9.449 -0.556 -7.348 1.00 98.38 98 GLY A N 1
ATOM 787 C CA . GLY A 1 98 ? -8.633 0.520 -7.913 1.00 98.38 98 GLY A CA 1
ATOM 788 C C . GLY A 1 98 ? -8.796 0.662 -9.429 1.00 98.38 98 GLY A C 1
ATOM 789 O O . GLY A 1 98 ? -8.829 1.774 -9.955 1.00 98.38 98 GLY A O 1
ATOM 790 N N . MET A 1 99 ? -8.969 -0.450 -10.150 1.00 98.31 99 MET A N 1
ATOM 791 C CA . MET A 1 99 ? -9.271 -0.421 -11.582 1.00 98.31 99 MET A CA 1
ATOM 792 C C . MET A 1 99 ? -10.637 0.215 -11.871 1.00 98.31 99 MET A C 1
ATOM 794 O O . MET A 1 99 ? -10.713 1.073 -12.750 1.00 98.31 99 MET A O 1
ATOM 798 N N . GLU A 1 100 ? -11.685 -0.132 -11.118 1.00 97.69 100 GLU A N 1
ATOM 799 C CA . GLU A 1 100 ? -13.007 0.507 -11.230 1.00 97.69 100 GLU A CA 1
ATOM 800 C C . GLU A 1 100 ? -12.950 2.010 -10.929 1.00 97.69 100 GLU A C 1
ATOM 802 O O . GLU A 1 100 ? -13.551 2.806 -11.647 1.00 97.69 100 GLU A O 1
ATOM 807 N N . LEU A 1 101 ? -12.154 2.409 -9.933 1.00 98.12 101 LEU A N 1
ATOM 808 C CA . LEU A 1 101 ? -11.903 3.812 -9.592 1.00 98.12 101 LEU A CA 1
ATOM 809 C C . LEU A 1 101 ? -10.959 4.525 -10.583 1.00 98.12 101 LEU A C 1
ATOM 811 O O . LEU A 1 101 ? -10.664 5.706 -10.421 1.00 98.12 101 LEU A O 1
ATOM 815 N N . GLY A 1 102 ? -10.490 3.833 -11.627 1.00 98.19 102 GLY A N 1
ATOM 816 C CA . GLY A 1 102 ? -9.711 4.414 -12.721 1.00 98.19 102 GLY A CA 1
ATOM 817 C C . GLY A 1 102 ? -8.209 4.557 -12.463 1.00 98.19 102 GLY A C 1
ATOM 818 O O . GLY A 1 102 ? -7.523 5.159 -13.285 1.00 98.19 102 GLY A O 1
ATOM 819 N N . TRP A 1 103 ? -7.663 3.982 -11.389 1.00 98.31 103 TRP A N 1
ATOM 820 C CA . TRP A 1 103 ? -6.257 4.184 -10.995 1.00 98.31 103 TRP A CA 1
ATOM 821 C C . TRP A 1 103 ? -5.250 3.573 -11.982 1.00 98.31 103 TRP A C 1
ATOM 823 O O . TRP A 1 103 ? -4.134 4.057 -12.133 1.00 98.31 103 TRP A O 1
ATOM 833 N N . HIS A 1 104 ? -5.667 2.558 -12.740 1.00 97.44 104 HIS A N 1
ATOM 834 C CA . HIS A 1 104 ? -4.884 1.985 -13.840 1.00 97.44 104 HIS A CA 1
ATOM 835 C C . HIS A 1 104 ? -4.669 2.948 -15.025 1.00 97.44 104 HIS A C 1
ATOM 837 O O . HIS A 1 104 ? -3.878 2.637 -15.911 1.00 97.44 104 HIS A O 1
ATOM 843 N N . ARG A 1 105 ? -5.373 4.090 -15.060 1.00 97.12 105 ARG A N 1
ATOM 844 C CA . ARG A 1 105 ? -5.262 5.134 -16.094 1.00 97.12 105 ARG A CA 1
ATOM 845 C C . ARG A 1 105 ? -4.615 6.422 -15.579 1.00 97.12 105 ARG A C 1
ATOM 847 O O . ARG A 1 105 ? -4.739 7.453 -16.235 1.00 97.12 105 ARG A O 1
ATOM 854 N N . LEU A 1 106 ? -3.982 6.395 -14.403 1.00 97.12 106 LEU A N 1
ATOM 855 C CA . LEU A 1 106 ? -3.226 7.546 -13.908 1.00 97.12 106 LEU A CA 1
ATOM 856 C C . LEU A 1 106 ? -2.159 7.941 -14.940 1.00 97.12 106 LEU A C 1
ATOM 858 O O . LEU A 1 106 ? -1.470 7.084 -15.494 1.00 97.12 106 LEU A O 1
ATOM 862 N N . ALA A 1 107 ? -2.070 9.240 -15.217 1.00 96.31 107 ALA A N 1
ATOM 863 C CA . ALA A 1 107 ? -1.097 9.807 -16.144 1.00 96.31 107 ALA A CA 1
ATOM 864 C C . ALA A 1 107 ? 0.309 9.821 -15.515 1.00 96.31 107 ALA A C 1
ATOM 866 O O . ALA A 1 107 ? 0.408 9.794 -14.288 1.00 96.31 107 ALA A O 1
ATOM 867 N N . PRO A 1 108 ? 1.391 9.899 -16.311 1.00 96.69 108 PRO A N 1
ATOM 868 C CA . PRO A 1 108 ? 2.738 10.118 -15.786 1.00 96.69 108 PRO A CA 1
ATOM 869 C C . PRO A 1 108 ? 2.772 11.302 -14.816 1.00 96.69 108 PRO A C 1
ATOM 871 O O . PRO A 1 108 ? 2.192 12.355 -15.096 1.00 96.69 108 PRO A O 1
ATOM 874 N N . TYR A 1 109 ? 3.454 11.142 -13.683 1.00 95.94 109 TYR A N 1
ATOM 875 C CA . TYR A 1 109 ? 3.528 12.196 -12.684 1.00 95.94 109 TYR A CA 1
ATOM 876 C C . TYR A 1 109 ? 4.242 13.432 -13.229 1.00 95.94 109 TYR A C 1
ATOM 878 O O . TYR A 1 109 ? 5.308 13.340 -13.841 1.00 95.94 109 TYR A O 1
ATOM 886 N N . SER A 1 110 ? 3.671 14.599 -12.941 1.00 90.94 110 SER A N 1
ATOM 887 C CA . SER A 1 110 ? 4.220 15.898 -13.302 1.00 90.94 110 SER A CA 1
ATOM 888 C C . SER A 1 110 ? 4.162 16.842 -12.108 1.00 90.94 110 SER A C 1
ATOM 890 O O . SER A 1 110 ? 3.200 16.842 -11.344 1.00 90.94 110 SER A O 1
ATOM 892 N N . HIS A 1 111 ? 5.180 17.692 -11.967 1.00 85.44 111 HIS A N 1
ATOM 893 C CA . HIS A 1 111 ? 5.187 18.762 -10.965 1.00 85.44 111 HIS A CA 1
ATOM 894 C C . HIS A 1 111 ? 4.253 19.927 -11.333 1.00 85.44 111 HIS A C 1
ATOM 896 O O . HIS A 1 111 ? 4.048 20.834 -10.525 1.00 85.44 111 HIS A O 1
ATOM 902 N N . HIS A 1 112 ? 3.693 19.925 -12.547 1.00 80.00 112 HIS A N 1
ATOM 903 C CA . HIS A 1 112 ? 2.739 20.931 -12.995 1.00 80.00 112 HIS A CA 1
ATOM 904 C C . HIS A 1 112 ? 1.347 20.633 -12.442 1.00 80.00 112 HIS A C 1
ATOM 906 O O . HIS A 1 112 ? 0.583 19.857 -13.013 1.00 80.00 112 HIS A O 1
ATOM 912 N N . HIS A 1 113 ? 1.022 21.289 -11.332 1.00 76.94 113 HIS A N 1
ATOM 913 C CA . HIS A 1 113 ? -0.305 21.240 -10.727 1.00 76.94 113 HIS A CA 1
ATOM 914 C C . HIS A 1 113 ? -1.168 22.405 -11.230 1.00 76.94 113 HIS A C 1
ATOM 916 O O . HIS A 1 113 ? -0.632 23.487 -11.489 1.00 76.94 113 HIS A O 1
ATOM 922 N N . PRO A 1 114 ? -2.497 22.228 -11.351 1.00 78.12 114 PRO A N 1
ATOM 923 C CA . PRO A 1 114 ? -3.399 23.334 -11.641 1.00 78.12 114 PRO A CA 1
ATOM 924 C C . PRO A 1 114 ? -3.203 24.456 -10.606 1.00 78.12 114 PRO A C 1
ATOM 926 O O . PRO A 1 114 ? -3.243 24.164 -9.409 1.00 78.12 114 PRO A O 1
ATOM 929 N N . PRO A 1 115 ? -3.043 25.729 -11.017 1.00 74.38 115 PRO A N 1
ATOM 930 C CA . PRO A 1 115 ? -2.814 26.840 -10.085 1.00 74.38 115 PRO A CA 1
ATOM 931 C C . PRO A 1 115 ? -3.940 27.023 -9.060 1.00 74.38 115 PRO A C 1
ATOM 933 O O . PRO A 1 115 ? -3.743 27.648 -8.025 1.00 74.38 115 PRO A O 1
ATOM 936 N N . SER A 1 116 ? -5.130 26.504 -9.367 1.00 83.88 116 SER A N 1
ATOM 937 C CA . SER A 1 116 ? -6.332 26.606 -8.545 1.00 83.88 116 SER A CA 1
ATOM 938 C C . SER A 1 116 ? -6.494 25.486 -7.514 1.00 83.88 116 SER A C 1
ATOM 940 O O . SER A 1 116 ? -7.419 25.564 -6.713 1.00 83.88 116 SER A O 1
ATOM 942 N N . ALA A 1 117 ? -5.668 24.434 -7.545 1.00 86.19 117 ALA A N 1
ATOM 943 C CA . ALA A 1 117 ? -5.826 23.302 -6.635 1.00 86.19 117 ALA A CA 1
ATOM 944 C C . ALA A 1 117 ? -5.308 23.658 -5.236 1.00 86.19 117 ALA A C 1
ATOM 946 O O . ALA A 1 117 ? -4.138 24.006 -5.063 1.00 86.19 117 ALA A O 1
ATOM 947 N N . SER A 1 118 ? -6.167 23.528 -4.229 1.00 92.56 118 SER A N 1
ATOM 948 C CA . SER A 1 118 ? -5.776 23.673 -2.829 1.00 92.56 118 SER A CA 1
ATOM 949 C C . SER A 1 118 ? -4.778 22.587 -2.416 1.00 92.56 118 SER A C 1
ATOM 951 O O . SER A 1 118 ? -4.761 21.479 -2.962 1.00 92.56 118 SER A O 1
ATOM 953 N N . ASP A 1 119 ? -3.973 22.858 -1.387 1.00 92.50 119 ASP A N 1
ATOM 954 C CA . ASP A 1 119 ? -3.051 21.853 -0.843 1.00 92.50 119 ASP A CA 1
ATOM 955 C C . ASP A 1 119 ? -3.783 20.585 -0.387 1.00 92.50 119 ASP A C 1
ATOM 957 O O . ASP A 1 119 ? -3.259 19.478 -0.518 1.00 92.50 119 ASP A O 1
ATOM 961 N N . LEU A 1 120 ? -5.020 20.714 0.099 1.00 93.00 120 LEU A N 1
ATOM 962 C CA . LEU A 1 120 ? -5.816 19.559 0.488 1.00 93.00 120 LEU A CA 1
ATOM 963 C C . LEU A 1 120 ? -6.166 18.668 -0.712 1.00 93.00 120 LEU A C 1
ATOM 965 O O . LEU A 1 120 ? -5.976 17.454 -0.636 1.00 93.00 120 LEU A O 1
ATOM 969 N N . GLU A 1 121 ? -6.635 19.254 -1.812 1.00 94.19 121 GLU A N 1
ATOM 970 C CA . GLU A 1 121 ? -6.961 18.513 -3.038 1.00 94.19 121 GLU A CA 1
ATOM 971 C C . GLU A 1 121 ? -5.717 17.827 -3.609 1.00 94.19 121 GLU A C 1
ATOM 973 O O . GLU A 1 121 ? -5.762 16.653 -3.983 1.00 94.19 121 GLU A O 1
ATOM 978 N N . ARG A 1 122 ? -4.569 18.515 -3.584 1.00 93.88 122 ARG A N 1
ATOM 979 C CA . ARG A 1 122 ? -3.283 17.942 -4.005 1.00 93.88 122 ARG A CA 1
ATOM 980 C C . ARG A 1 122 ? -2.874 16.757 -3.125 1.00 93.88 122 ARG A C 1
ATOM 982 O O . ARG A 1 122 ? -2.447 15.727 -3.648 1.00 93.88 122 ARG A O 1
ATOM 989 N N . ARG A 1 123 ? -3.059 16.837 -1.798 1.00 95.00 123 ARG A N 1
ATOM 990 C CA . ARG A 1 123 ? -2.821 15.694 -0.891 1.00 95.00 123 ARG A CA 1
ATOM 991 C C . ARG A 1 123 ? -3.772 14.533 -1.145 1.00 95.00 123 ARG A C 1
ATOM 993 O O . ARG A 1 123 ? -3.341 13.385 -1.077 1.00 95.00 123 ARG A O 1
ATOM 1000 N N . GLN A 1 124 ? -5.039 14.807 -1.441 1.00 95.81 124 GLN A N 1
ATOM 1001 C CA . GLN A 1 124 ? -6.022 13.773 -1.769 1.00 95.81 124 GLN A CA 1
ATOM 1002 C C . GLN A 1 124 ? -5.681 13.060 -3.085 1.00 95.81 124 GLN A C 1
ATOM 1004 O O . GLN A 1 124 ? -5.706 11.830 -3.122 1.00 95.81 124 GLN A O 1
ATOM 1009 N N . ALA A 1 125 ? -5.269 13.794 -4.123 1.00 95.81 125 ALA A N 1
ATOM 1010 C CA . ALA A 1 125 ? -4.774 13.207 -5.370 1.00 95.81 125 ALA A CA 1
ATOM 1011 C C . ALA A 1 125 ? -3.541 12.323 -5.117 1.00 95.81 125 ALA A C 1
ATOM 1013 O O . ALA A 1 125 ? -3.536 11.141 -5.469 1.00 95.81 125 ALA A O 1
ATOM 1014 N N . ARG A 1 126 ? -2.552 12.840 -4.374 1.00 96.56 126 ARG A N 1
ATOM 1015 C CA . ARG A 1 126 ? -1.377 12.056 -3.963 1.00 96.56 126 ARG A CA 1
ATOM 1016 C C . ARG A 1 126 ? -1.728 10.842 -3.103 1.00 96.56 126 ARG A C 1
ATOM 1018 O O . ARG A 1 126 ? -0.983 9.868 -3.106 1.00 96.56 126 ARG A O 1
ATOM 1025 N N . ASN A 1 127 ? -2.831 10.863 -2.353 1.00 98.00 127 ASN A N 1
ATOM 1026 C CA . ASN A 1 127 ? -3.282 9.708 -1.575 1.00 98.00 127 ASN A CA 1
ATOM 1027 C C . ASN A 1 127 ? -3.690 8.535 -2.475 1.00 98.00 127 ASN A C 1
ATOM 1029 O O . ASN A 1 127 ? -3.336 7.387 -2.200 1.00 98.00 127 ASN A O 1
ATOM 1033 N N . ILE A 1 128 ? -4.393 8.830 -3.569 1.00 98.31 128 ILE A N 1
ATOM 1034 C CA . ILE A 1 128 ? -4.781 7.841 -4.580 1.00 98.31 128 ILE A CA 1
ATOM 1035 C C . ILE A 1 128 ? -3.531 7.280 -5.263 1.00 98.31 128 ILE A C 1
ATOM 1037 O O . ILE A 1 128 ? -3.330 6.066 -5.292 1.00 98.31 128 ILE A O 1
ATOM 1041 N N . GLU A 1 129 ? -2.657 8.170 -5.734 1.00 98.25 129 GLU A N 1
ATOM 1042 C CA . GLU A 1 129 ? -1.377 7.828 -6.362 1.00 98.25 129 GLU A CA 1
ATOM 1043 C C . GLU A 1 129 ? -0.521 6.922 -5.468 1.00 98.25 129 GLU A C 1
ATOM 1045 O O . GLU A 1 129 ? -0.098 5.842 -5.885 1.00 98.25 129 GLU A O 1
ATOM 1050 N N . ARG A 1 130 ? -0.326 7.320 -4.204 1.00 98.44 130 ARG A N 1
ATOM 1051 C CA . ARG A 1 130 ? 0.414 6.546 -3.199 1.00 98.44 130 ARG A CA 1
ATOM 1052 C C . ARG A 1 130 ? -0.192 5.168 -2.996 1.00 98.44 130 ARG A C 1
ATOM 1054 O O . ARG A 1 130 ? 0.534 4.180 -2.994 1.00 98.44 130 ARG A O 1
ATOM 1061 N N . THR A 1 131 ? -1.513 5.091 -2.854 1.00 98.62 131 THR A N 1
ATOM 1062 C CA . THR A 1 131 ? -2.213 3.814 -2.665 1.00 98.62 131 THR A CA 1
ATOM 1063 C C . THR A 1 131 ? -1.965 2.881 -3.848 1.00 98.62 131 THR A C 1
ATOM 1065 O O . THR A 1 131 ? -1.694 1.697 -3.648 1.00 98.62 131 THR A O 1
ATOM 1068 N N . TRP A 1 132 ? -1.960 3.407 -5.076 1.00 98.69 132 TRP A N 1
ATOM 1069 C CA . TRP A 1 132 ? -1.655 2.617 -6.268 1.00 98.69 132 TRP A CA 1
ATOM 1070 C C . TRP A 1 132 ? -0.196 2.143 -6.322 1.00 98.69 132 TRP A C 1
ATOM 1072 O O . TRP A 1 132 ? 0.053 0.974 -6.619 1.00 98.69 132 TRP A O 1
ATOM 1082 N N . PHE A 1 133 ? 0.771 2.993 -5.963 1.00 98.69 133 PHE A N 1
ATOM 1083 C CA . PHE A 1 133 ? 2.177 2.586 -5.849 1.00 98.69 133 PHE A CA 1
ATOM 1084 C C . PHE A 1 133 ? 2.394 1.500 -4.786 1.00 98.69 133 PHE A C 1
ATOM 1086 O O . PHE A 1 133 ? 3.100 0.522 -5.042 1.00 98.69 133 PHE A O 1
ATOM 1093 N N . VAL A 1 134 ? 1.771 1.629 -3.609 1.00 98.38 134 VAL A N 1
ATOM 1094 C CA . VAL A 1 134 ? 1.858 0.607 -2.553 1.00 98.38 134 VAL A CA 1
ATOM 1095 C C . VAL A 1 134 ? 1.227 -0.702 -3.032 1.00 98.38 134 VAL A C 1
ATOM 1097 O O . VAL A 1 134 ? 1.837 -1.758 -2.870 1.00 98.38 134 VAL A O 1
ATOM 1100 N N . LEU A 1 135 ? 0.065 -0.656 -3.697 1.00 98.38 135 LEU A N 1
ATOM 1101 C CA . LEU A 1 135 ? -0.552 -1.842 -4.302 1.00 98.38 135 LEU A CA 1
ATOM 1102 C C . LEU A 1 135 ? 0.355 -2.499 -5.343 1.00 98.38 135 LEU A C 1
ATOM 1104 O O . LEU A 1 135 ? 0.490 -3.719 -5.326 1.00 98.38 135 LEU A O 1
ATOM 1108 N N . PHE A 1 136 ? 1.016 -1.721 -6.202 1.00 98.25 136 PHE A N 1
ATOM 1109 C CA . PHE A 1 136 ? 1.976 -2.243 -7.177 1.00 98.25 136 PHE A CA 1
ATOM 1110 C C . PHE A 1 136 ? 3.125 -3.002 -6.498 1.00 98.25 136 PHE A C 1
ATOM 1112 O O . PHE A 1 136 ? 3.465 -4.123 -6.892 1.00 98.25 136 PHE A O 1
ATOM 1119 N N . VAL A 1 137 ? 3.709 -2.422 -5.443 1.00 97.81 137 VAL A N 1
ATOM 1120 C CA . VAL A 1 137 ? 4.766 -3.082 -4.662 1.00 97.81 137 VAL A CA 1
ATOM 1121 C C . VAL A 1 137 ? 4.236 -4.346 -3.995 1.00 97.81 137 VAL A C 1
ATOM 1123 O O . VAL A 1 137 ? 4.922 -5.376 -4.002 1.00 97.81 137 VAL A O 1
ATOM 1126 N N . TYR A 1 138 ? 3.032 -4.290 -3.427 1.00 97.12 138 TYR A N 1
ATOM 1127 C CA . TYR A 1 138 ? 2.435 -5.412 -2.718 1.00 97.12 138 TYR A CA 1
ATOM 1128 C C . TYR A 1 138 ? 2.120 -6.573 -3.669 1.00 97.12 138 TYR A C 1
ATOM 1130 O O . TYR A 1 138 ? 2.511 -7.707 -3.403 1.00 97.12 138 TYR A O 1
ATOM 1138 N N . ASP A 1 139 ? 1.518 -6.292 -4.822 1.00 96.88 139 ASP A N 1
ATOM 1139 C CA . ASP A 1 139 ? 1.172 -7.264 -5.862 1.00 96.88 139 ASP A CA 1
ATOM 1140 C C . ASP A 1 139 ? 2.405 -8.024 -6.368 1.00 96.88 139 ASP A C 1
ATOM 1142 O O . ASP A 1 139 ? 2.453 -9.258 -6.344 1.00 96.88 139 ASP A O 1
ATOM 1146 N N . ARG A 1 140 ? 3.478 -7.295 -6.699 1.00 95.06 140 ARG A N 1
ATOM 1147 C CA . ARG A 1 140 ? 4.755 -7.902 -7.107 1.00 95.06 140 ARG A CA 1
ATOM 1148 C C . ARG A 1 140 ? 5.410 -8.696 -5.979 1.00 95.06 140 ARG A C 1
ATOM 1150 O O . ARG A 1 140 ? 5.963 -9.763 -6.233 1.00 95.06 140 ARG A O 1
ATOM 1157 N N . SER A 1 141 ? 5.344 -8.209 -4.740 1.00 93.69 141 SER A N 1
ATOM 1158 C CA . SER A 1 141 ? 5.914 -8.913 -3.582 1.00 93.69 141 SER A CA 1
ATOM 1159 C C . SER A 1 141 ? 5.167 -10.216 -3.291 1.00 93.69 141 SER A C 1
ATOM 1161 O O . SER A 1 141 ? 5.798 -11.247 -3.071 1.00 93.69 141 SER A O 1
ATOM 1163 N N . MET A 1 142 ? 3.835 -10.197 -3.355 1.00 92.44 142 MET A N 1
ATOM 1164 C CA . MET A 1 142 ? 2.998 -11.385 -3.191 1.00 92.44 142 MET A CA 1
ATOM 1165 C C . MET A 1 142 ? 3.227 -12.394 -4.312 1.00 92.44 142 MET A C 1
ATOM 1167 O O . MET A 1 142 ? 3.314 -13.595 -4.050 1.00 92.44 142 MET A O 1
ATOM 1171 N N . SER A 1 143 ? 3.360 -11.922 -5.552 1.00 91.62 143 SER A N 1
ATOM 1172 C CA . SER A 1 143 ? 3.702 -12.774 -6.688 1.00 91.62 143 SER A CA 1
ATOM 1173 C C . SER A 1 143 ? 5.056 -13.464 -6.490 1.00 91.62 143 SER A C 1
ATOM 1175 O O . SER A 1 143 ? 5.131 -14.688 -6.588 1.00 91.62 143 SER A O 1
ATOM 1177 N N . LEU A 1 144 ? 6.091 -12.712 -6.096 1.00 87.88 144 LEU A N 1
ATOM 1178 C CA . LEU A 1 144 ? 7.422 -13.241 -5.777 1.00 87.88 144 LEU A CA 1
ATOM 1179 C C . LEU A 1 144 ? 7.375 -14.292 -4.655 1.00 87.88 144 LEU A C 1
ATOM 1181 O O . LEU A 1 144 ? 7.984 -15.348 -4.784 1.00 87.88 144 LEU A O 1
ATOM 1185 N N . GLN A 1 145 ? 6.632 -14.038 -3.577 1.00 88.19 145 GLN A N 1
ATOM 1186 C CA . GLN A 1 145 ? 6.567 -14.945 -2.424 1.00 88.19 145 GLN A CA 1
ATOM 1187 C C . GLN A 1 145 ? 5.781 -16.233 -2.698 1.00 88.19 145 GLN A C 1
ATOM 1189 O O . GLN A 1 145 ? 6.069 -17.268 -2.104 1.00 88.19 145 GLN A O 1
ATOM 1194 N N . THR A 1 146 ? 4.761 -16.178 -3.557 1.00 89.06 146 THR A N 1
ATOM 1195 C CA . THR A 1 146 ? 3.790 -17.278 -3.714 1.00 89.06 146 THR A CA 1
ATOM 1196 C C . THR A 1 146 ? 3.836 -17.964 -5.078 1.00 89.06 146 THR A C 1
ATOM 1198 O O . THR A 1 146 ? 3.143 -18.961 -5.279 1.00 89.06 146 THR A O 1
ATOM 1201 N N . GLY A 1 147 ? 4.586 -17.416 -6.038 1.00 86.88 147 GLY A N 1
ATOM 1202 C CA . GLY A 1 147 ? 4.602 -17.863 -7.434 1.00 86.88 147 GLY A CA 1
ATOM 1203 C C . GLY A 1 147 ? 3.304 -17.584 -8.207 1.00 86.88 147 GLY A C 1
ATOM 1204 O O . GLY A 1 147 ? 3.174 -18.000 -9.358 1.00 86.88 147 GLY A O 1
ATOM 1205 N N . LYS A 1 148 ? 2.322 -16.904 -7.600 1.00 89.81 148 LYS A N 1
ATOM 1206 C CA . LYS A 1 148 ? 1.061 -16.513 -8.251 1.00 89.81 148 LYS A CA 1
ATOM 1207 C C . LYS A 1 148 ? 1.292 -15.341 -9.213 1.00 89.81 148 LYS A C 1
ATOM 1209 O O . LYS A 1 148 ? 2.227 -14.577 -8.995 1.00 89.81 148 LYS A O 1
ATOM 1214 N N . PRO A 1 149 ? 0.464 -15.148 -10.254 1.00 91.00 149 PRO A N 1
ATOM 1215 C CA . PRO A 1 149 ? 0.607 -13.993 -11.139 1.00 91.00 149 PRO A CA 1
ATOM 1216 C C . PRO A 1 149 ? 0.310 -12.678 -10.403 1.00 91.00 149 PRO A C 1
ATOM 1218 O O . PRO A 1 149 ? -0.534 -12.646 -9.503 1.00 91.00 149 PRO A O 1
ATOM 1221 N N . TRP A 1 150 ? 0.991 -11.609 -10.818 1.00 93.94 150 TRP A N 1
ATOM 1222 C CA . TRP A 1 150 ? 0.635 -10.228 -10.485 1.00 93.94 150 TRP A CA 1
ATOM 1223 C C . TRP A 1 150 ? -0.504 -9.730 -11.393 1.00 93.94 150 TRP A C 1
ATOM 1225 O O . TRP A 1 150 ? -0.753 -10.305 -12.455 1.00 93.94 150 TRP A O 1
ATOM 1235 N N . MET A 1 151 ? -1.201 -8.676 -10.973 1.00 95.44 151 MET A N 1
ATOM 1236 C CA . MET A 1 151 ? -2.380 -8.113 -11.645 1.00 95.44 151 MET A CA 1
ATOM 1237 C C . MET A 1 151 ? -2.178 -6.674 -12.136 1.00 95.44 151 MET A C 1
ATOM 1239 O O . MET A 1 151 ? -2.871 -6.249 -13.058 1.00 95.44 151 MET A O 1
ATOM 1243 N N . ILE A 1 152 ? -1.262 -5.910 -11.531 1.00 96.88 152 ILE A N 1
ATOM 1244 C CA . ILE A 1 152 ? -0.973 -4.533 -11.938 1.00 96.88 152 ILE A CA 1
ATOM 1245 C C . ILE A 1 152 ? 0.096 -4.533 -13.033 1.00 96.88 152 ILE A C 1
ATOM 1247 O O . ILE A 1 152 ? 1.246 -4.956 -12.843 1.00 96.88 152 ILE A O 1
ATOM 1251 N N . GLU A 1 153 ? -0.296 -4.007 -14.190 1.00 93.75 153 GLU A N 1
ATOM 1252 C CA . GLU A 1 153 ? 0.597 -3.799 -15.321 1.00 93.75 153 GLU A CA 1
ATOM 1253 C C . GLU A 1 153 ? 1.565 -2.637 -15.081 1.00 93.75 153 GLU A C 1
ATOM 1255 O O . GLU A 1 153 ? 1.298 -1.685 -14.343 1.00 93.75 153 GLU A O 1
ATOM 1260 N N . ARG A 1 154 ? 2.726 -2.721 -15.732 1.00 94.81 154 ARG A N 1
ATOM 1261 C CA . ARG A 1 154 ? 3.679 -1.610 -15.774 1.00 94.81 154 ARG A CA 1
ATOM 1262 C C . ARG A 1 154 ? 3.071 -0.473 -16.606 1.00 94.81 154 ARG A C 1
ATOM 1264 O O . ARG A 1 154 ? 2.575 -0.717 -17.699 1.00 94.81 154 ARG A O 1
ATOM 1271 N N . SER A 1 155 ? 3.115 0.751 -16.087 1.00 96.06 15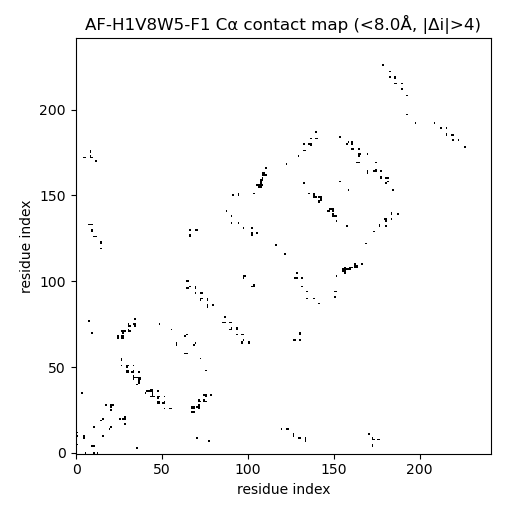5 SER A N 1
ATOM 1272 C CA . SER A 1 155 ? 2.583 1.954 -16.739 1.00 96.06 155 SER A CA 1
ATOM 1273 C C . SER A 1 155 ? 3.565 3.113 -16.611 1.00 96.06 155 SER A C 1
ATOM 1275 O O . SER A 1 155 ? 4.419 3.106 -15.723 1.00 96.06 155 SER A O 1
ATOM 1277 N N . GLU A 1 156 ? 3.411 4.130 -17.456 1.00 96.81 156 GLU A N 1
ATOM 1278 C CA . GLU A 1 156 ? 4.235 5.342 -17.401 1.00 96.81 156 GLU A CA 1
ATOM 1279 C C . GLU A 1 156 ? 4.098 6.075 -16.052 1.00 96.81 156 GLU A C 1
ATOM 1281 O O . GLU A 1 156 ? 5.073 6.615 -15.533 1.00 96.81 156 GLU A O 1
ATOM 1286 N N . PHE A 1 157 ? 2.918 6.022 -15.420 1.00 98.06 157 PHE A N 1
ATOM 1287 C CA . PHE A 1 157 ? 2.736 6.509 -14.050 1.00 98.06 157 PHE A CA 1
ATOM 1288 C C . PHE A 1 157 ? 3.634 5.766 -13.057 1.00 98.06 157 PHE A C 1
ATOM 1290 O O . PHE A 1 157 ? 4.356 6.401 -12.288 1.00 98.06 157 PHE A O 1
ATOM 1297 N N . VAL A 1 158 ? 3.660 4.429 -13.112 1.00 97.88 158 VAL A N 1
ATOM 1298 C CA . VAL A 1 158 ? 4.523 3.630 -12.229 1.00 97.88 158 VAL A CA 1
ATOM 1299 C C . VAL A 1 158 ? 6.008 3.949 -12.461 1.00 97.88 158 VAL A C 1
ATOM 1301 O O . VAL A 1 158 ? 6.789 3.999 -11.513 1.00 97.88 158 VAL A O 1
ATOM 1304 N N . GLU A 1 159 ? 6.399 4.203 -13.710 1.00 96.62 159 GLU A N 1
ATOM 1305 C CA . GLU A 1 159 ? 7.770 4.580 -14.079 1.00 96.62 159 GLU A CA 1
ATOM 1306 C C . GLU A 1 159 ? 8.160 5.990 -13.617 1.00 96.62 159 GLU A C 1
ATOM 1308 O O . GLU A 1 159 ? 9.324 6.238 -13.310 1.00 96.62 159 GLU A O 1
ATOM 1313 N N . SER A 1 160 ? 7.192 6.897 -13.483 1.00 97.38 160 SER A N 1
ATOM 1314 C CA . SER A 1 160 ? 7.405 8.275 -13.019 1.00 97.38 160 SER A CA 1
ATOM 1315 C C . SER A 1 160 ? 7.607 8.423 -11.499 1.00 97.38 160 SER A C 1
ATOM 1317 O O . SER A 1 160 ? 7.677 9.542 -10.985 1.00 97.38 160 SER A O 1
ATOM 1319 N N . ILE A 1 161 ? 7.740 7.310 -10.764 1.00 97.25 161 ILE A N 1
ATOM 1320 C CA . ILE A 1 161 ? 7.851 7.289 -9.297 1.00 97.25 161 ILE A CA 1
ATOM 1321 C C . ILE A 1 161 ? 8.960 8.198 -8.753 1.00 97.25 161 ILE A C 1
ATOM 1323 O O . ILE A 1 161 ? 8.780 8.847 -7.728 1.00 97.25 161 ILE A O 1
ATOM 1327 N N . GLU A 1 162 ? 10.100 8.301 -9.439 1.00 94.69 162 GLU A N 1
ATOM 1328 C CA . GLU A 1 162 ? 11.205 9.131 -8.952 1.00 94.69 162 GLU A CA 1
ATOM 1329 C C . GLU A 1 162 ? 10.848 10.621 -8.914 1.00 94.69 162 GLU A C 1
ATOM 1331 O O . GLU A 1 162 ? 11.235 11.315 -7.973 1.00 94.69 162 GLU A O 1
ATOM 1336 N N . ALA A 1 163 ? 10.089 11.105 -9.902 1.00 95.62 163 ALA A N 1
ATOM 1337 C CA . ALA A 1 163 ? 9.569 12.469 -9.904 1.00 95.62 163 ALA A CA 1
ATOM 1338 C C . ALA A 1 163 ? 8.525 12.644 -8.791 1.00 95.62 163 ALA A C 1
ATOM 1340 O O . ALA A 1 163 ? 8.577 13.611 -8.031 1.00 95.62 163 ALA A O 1
ATOM 1341 N N . TRP A 1 164 ? 7.642 11.655 -8.619 1.00 97.00 164 TRP A N 1
ATOM 1342 C CA . TRP A 1 164 ? 6.622 11.659 -7.569 1.00 97.00 164 TRP A CA 1
ATOM 1343 C C . TRP A 1 164 ? 7.212 11.751 -6.153 1.00 97.00 164 TRP A C 1
ATOM 1345 O O . TRP A 1 164 ? 6.685 12.486 -5.312 1.00 97.00 164 TRP A O 1
ATOM 1355 N N . CYS A 1 165 ? 8.326 11.061 -5.889 1.00 95.19 165 CYS A N 1
ATOM 1356 C CA . CYS A 1 165 ? 9.035 11.075 -4.603 1.00 95.19 165 C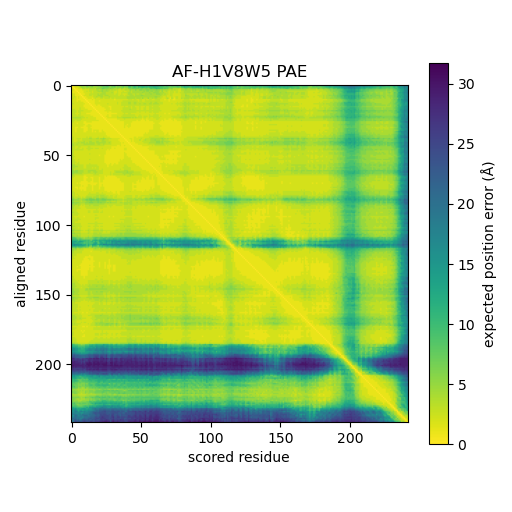YS A CA 1
ATOM 1357 C C . CYS A 1 165 ? 9.803 12.377 -4.320 1.00 95.19 165 CYS A C 1
ATOM 1359 O O . CYS A 1 165 ? 10.188 12.614 -3.174 1.00 95.19 165 CYS A O 1
ATOM 1361 N N . ARG A 1 166 ? 10.083 13.188 -5.348 1.00 92.69 166 ARG A N 1
ATOM 1362 C CA . ARG A 1 166 ? 10.811 14.466 -5.233 1.00 92.69 166 ARG A CA 1
ATOM 1363 C C . ARG A 1 166 ? 9.889 15.674 -5.106 1.00 92.69 166 ARG A C 1
ATOM 1365 O O . ARG A 1 166 ? 10.374 16.793 -4.979 1.00 92.69 166 ARG A O 1
ATOM 1372 N N . ASP A 1 167 ? 8.579 15.459 -5.159 1.00 93.31 167 ASP A N 1
ATOM 1373 C CA . ASP A 1 167 ? 7.609 16.529 -4.990 1.00 93.31 167 ASP A CA 1
ATOM 1374 C C . ASP A 1 167 ? 7.721 17.191 -3.611 1.00 93.31 167 ASP A C 1
ATOM 1376 O O . ASP A 1 167 ? 8.046 16.544 -2.615 1.00 93.31 167 ASP A O 1
ATOM 1380 N N . THR A 1 168 ? 7.397 18.479 -3.534 1.00 91.81 168 THR A N 1
ATOM 1381 C CA . THR A 1 168 ? 7.447 19.241 -2.280 1.00 91.81 168 THR A CA 1
ATOM 1382 C C . THR A 1 168 ? 6.449 18.738 -1.238 1.00 91.81 168 THR A C 1
ATOM 1384 O O . THR A 1 168 ? 6.658 18.938 -0.045 1.00 91.81 168 THR A O 1
ATOM 1387 N N . MET A 1 169 ? 5.384 18.049 -1.661 1.00 92.38 169 MET A N 1
ATOM 1388 C CA . MET A 1 169 ? 4.398 17.441 -0.766 1.00 92.38 169 MET A CA 1
ATOM 1389 C C . MET A 1 169 ? 4.760 16.018 -0.324 1.00 92.38 169 MET A C 1
ATOM 1391 O O . MET A 1 169 ? 3.981 15.402 0.417 1.00 92.38 169 MET A O 1
ATOM 1395 N N . ALA A 1 170 ? 5.890 15.480 -0.794 1.00 93.00 170 ALA A N 1
ATOM 1396 C CA . ALA A 1 170 ? 6.311 14.124 -0.488 1.00 93.00 170 ALA A CA 1
ATOM 1397 C C . ALA A 1 170 ? 6.595 13.950 1.011 1.00 93.00 170 ALA A C 1
ATOM 1399 O O . ALA A 1 170 ? 7.208 14.795 1.661 1.00 93.00 170 ALA A O 1
ATOM 1400 N N . THR A 1 171 ? 6.151 12.823 1.562 1.00 91.06 171 THR A N 1
ATOM 1401 C CA . THR A 1 171 ? 6.455 12.440 2.947 1.00 91.06 171 THR A CA 1
ATOM 1402 C C . THR A 1 171 ? 7.771 11.652 3.010 1.00 91.06 171 THR A C 1
ATOM 1404 O O . THR A 1 171 ? 8.189 11.097 1.992 1.00 91.06 171 THR A O 1
ATOM 1407 N N . PRO A 1 172 ? 8.426 11.514 4.180 1.00 87.25 172 PRO A N 1
ATOM 1408 C CA . PRO A 1 172 ? 9.619 10.668 4.296 1.00 87.25 172 PRO A CA 1
ATOM 1409 C C . PRO A 1 172 ? 9.398 9.230 3.791 1.00 87.25 172 PRO A C 1
ATOM 1411 O O . PRO A 1 172 ? 10.257 8.670 3.109 1.00 87.25 172 PRO A O 1
ATOM 1414 N N . GLY A 1 173 ? 8.208 8.667 4.036 1.00 90.75 173 GLY A N 1
ATOM 1415 C CA . GLY A 1 173 ? 7.831 7.329 3.570 1.00 90.75 173 GLY A CA 1
ATOM 1416 C C . GLY A 1 173 ? 7.722 7.204 2.045 1.00 90.75 173 GLY A C 1
ATOM 1417 O O . GLY A 1 173 ? 7.918 6.109 1.514 1.00 90.75 173 GLY A O 1
ATOM 1418 N N . ASP A 1 174 ? 7.482 8.308 1.329 1.00 94.94 174 ASP A N 1
ATOM 1419 C CA . ASP A 1 174 ? 7.351 8.314 -0.132 1.00 94.94 174 ASP A CA 1
ATOM 1420 C C . ASP A 1 174 ? 8.685 7.961 -0.808 1.00 94.94 174 ASP A C 1
ATOM 1422 O O . ASP A 1 174 ? 8.691 7.286 -1.834 1.00 94.94 174 ASP A O 1
ATOM 1426 N N . ARG A 1 175 ? 9.827 8.351 -0.224 1.00 92.12 175 ARG A N 1
ATOM 1427 C CA . ARG A 1 175 ? 11.156 7.987 -0.749 1.00 92.12 175 ARG A CA 1
ATOM 1428 C C . ARG A 1 175 ? 11.411 6.488 -0.632 1.00 92.12 175 ARG A C 1
ATOM 1430 O O . ARG A 1 175 ? 11.825 5.865 -1.605 1.00 92.12 175 ARG A O 1
ATOM 1437 N N . PHE A 1 176 ? 11.105 5.908 0.529 1.00 92.12 176 PHE A N 1
ATOM 1438 C CA . PHE A 1 176 ? 11.208 4.463 0.738 1.00 92.12 176 PHE A CA 1
ATOM 1439 C C . PHE A 1 176 ? 10.294 3.689 -0.222 1.00 92.12 176 PHE A C 1
ATOM 1441 O O . PHE A 1 176 ? 10.721 2.720 -0.848 1.00 92.12 176 PHE A O 1
ATOM 1448 N N . LEU A 1 177 ? 9.065 4.173 -0.428 1.00 96.19 177 LEU A N 1
ATOM 1449 C CA . LEU A 1 177 ? 8.155 3.613 -1.425 1.00 96.19 177 LEU A CA 1
ATOM 1450 C C . LEU A 1 177 ? 8.757 3.670 -2.837 1.00 96.19 177 LEU A C 1
ATOM 1452 O O . LEU A 1 177 ? 8.701 2.679 -3.561 1.00 96.19 177 LEU A O 1
ATOM 1456 N N . GLY A 1 178 ? 9.390 4.785 -3.210 1.00 96.31 178 GLY A N 1
ATOM 1457 C CA . GLY A 1 178 ? 10.086 4.918 -4.491 1.00 96.31 178 GLY A CA 1
ATOM 1458 C C . GLY A 1 178 ? 11.211 3.908 -4.688 1.00 96.31 178 GLY A C 1
ATOM 1459 O O . GLY A 1 178 ? 11.336 3.310 -5.763 1.00 96.31 178 GLY A O 1
ATOM 1460 N N . ALA A 1 179 ? 11.978 3.643 -3.632 1.00 94.75 179 ALA A N 1
ATOM 1461 C CA . ALA A 1 179 ? 12.985 2.592 -3.629 1.00 94.75 179 ALA A CA 1
ATOM 1462 C C . ALA A 1 179 ? 12.345 1.225 -3.914 1.00 94.75 179 ALA A C 1
ATOM 1464 O O . ALA A 1 179 ? 12.766 0.510 -4.824 1.00 94.75 179 ALA A O 1
ATOM 1465 N N . LEU A 1 180 ? 11.269 0.881 -3.204 1.00 95.75 180 LEU A N 1
ATOM 1466 C CA . LEU A 1 180 ? 10.581 -0.396 -3.391 1.00 95.75 180 LEU A CA 1
ATOM 1467 C C . LEU A 1 180 ? 9.962 -0.538 -4.789 1.00 95.75 180 LEU A C 1
ATOM 1469 O O . LEU A 1 180 ? 10.090 -1.598 -5.402 1.00 95.75 180 LEU A O 1
ATOM 1473 N N . VAL A 1 181 ? 9.324 0.507 -5.325 1.00 97.06 181 VAL A N 1
ATOM 1474 C CA . VAL A 1 181 ? 8.752 0.488 -6.684 1.00 97.06 181 VAL A CA 1
ATOM 1475 C C . VAL A 1 181 ? 9.847 0.249 -7.721 1.00 97.06 181 VAL A C 1
ATOM 1477 O O . VAL A 1 181 ? 9.712 -0.651 -8.554 1.00 97.06 181 VAL A O 1
ATOM 1480 N N . THR A 1 182 ? 10.952 0.999 -7.652 1.00 95.38 182 THR A N 1
ATOM 1481 C CA . THR A 1 182 ? 12.080 0.841 -8.586 1.00 95.38 182 THR A CA 1
ATOM 1482 C C . THR A 1 182 ? 12.701 -0.554 -8.485 1.00 95.38 182 THR A C 1
ATOM 1484 O O . THR A 1 182 ? 12.903 -1.200 -9.514 1.00 95.38 182 THR A O 1
ATOM 1487 N N . LEU A 1 183 ? 12.874 -1.101 -7.276 1.00 94.06 183 LEU A N 1
ATOM 1488 C CA . LEU A 1 183 ? 13.344 -2.477 -7.082 1.00 94.06 183 LEU A CA 1
ATOM 1489 C C . LEU A 1 183 ? 12.397 -3.514 -7.702 1.00 94.06 183 LEU A C 1
ATOM 1491 O O . LEU A 1 183 ? 12.842 -4.485 -8.322 1.00 94.06 183 LEU A O 1
ATOM 1495 N N . ARG A 1 184 ? 11.078 -3.334 -7.555 1.00 93.69 184 ARG A N 1
ATOM 1496 C CA . ARG A 1 184 ? 10.086 -4.238 -8.156 1.00 93.69 184 ARG A CA 1
ATOM 1497 C C . ARG A 1 184 ? 10.051 -4.124 -9.675 1.00 93.69 184 ARG A C 1
ATOM 1499 O O . ARG A 1 184 ? 9.903 -5.156 -10.329 1.00 93.69 184 ARG A O 1
ATOM 1506 N N . LEU A 1 185 ? 10.254 -2.939 -10.247 1.00 92.12 185 LEU A N 1
ATOM 1507 C CA . LEU A 1 185 ? 10.427 -2.770 -11.693 1.00 92.12 185 LEU A CA 1
ATOM 1508 C C . LEU A 1 185 ? 11.665 -3.525 -12.203 1.00 92.12 185 LEU A C 1
ATOM 1510 O O . LEU A 1 185 ? 11.547 -4.261 -13.181 1.00 92.12 185 LEU A O 1
ATOM 1514 N N . LEU A 1 186 ? 12.803 -3.425 -11.505 1.00 88.25 186 LEU A N 1
ATOM 1515 C CA . LEU A 1 186 ? 14.029 -4.168 -11.829 1.00 88.25 186 LEU A CA 1
ATOM 1516 C C . LEU A 1 186 ? 13.824 -5.689 -11.754 1.00 88.25 186 LEU A C 1
ATOM 1518 O O . LEU A 1 186 ? 14.165 -6.420 -12.682 1.00 88.25 186 LEU A O 1
ATOM 1522 N N . SER A 1 187 ? 13.220 -6.164 -10.662 1.00 80.62 187 SER A N 1
ATOM 1523 C CA . SER A 1 187 ? 13.076 -7.599 -10.376 1.00 80.62 187 SER A CA 1
ATOM 1524 C C . SER A 1 187 ? 12.075 -8.306 -11.295 1.00 80.62 187 SER A C 1
ATOM 1526 O O . SER A 1 187 ? 12.152 -9.515 -11.494 1.00 80.62 187 SER A O 1
ATOM 1528 N N . SER A 1 188 ? 11.119 -7.574 -11.871 1.00 77.06 188 SER A N 1
ATOM 1529 C CA . SER A 1 188 ? 10.076 -8.172 -12.721 1.00 77.06 188 SER A CA 1
ATOM 1530 C C . SER A 1 188 ? 10.616 -8.691 -14.054 1.00 77.06 188 SER A C 1
ATOM 1532 O O . SER A 1 188 ? 10.049 -9.625 -14.623 1.00 77.06 188 SER A O 1
ATOM 1534 N N . GLU A 1 189 ? 11.739 -8.139 -14.520 1.00 69.81 189 GLU A N 1
ATOM 1535 C CA . GLU A 1 189 ? 12.430 -8.611 -15.722 1.00 69.81 189 GLU A CA 1
ATOM 1536 C C . GLU A 1 189 ? 12.975 -10.036 -15.527 1.00 69.81 189 GLU A C 1
ATOM 1538 O O . GLU A 1 189 ? 12.844 -10.886 -16.405 1.00 69.81 189 GLU A O 1
ATOM 1543 N N . VAL A 1 190 ? 13.470 -10.345 -14.321 1.00 67.19 190 VAL A N 1
ATOM 1544 C CA . VAL A 1 190 ? 13.942 -11.688 -13.939 1.00 67.19 190 VAL A CA 1
ATOM 1545 C C . VAL A 1 190 ? 12.814 -12.714 -14.043 1.00 67.19 190 VAL A C 1
ATOM 1547 O O . VAL A 1 190 ? 12.993 -13.799 -14.596 1.00 67.19 190 VAL A O 1
ATOM 1550 N N . PHE A 1 191 ? 11.625 -12.377 -13.537 1.00 65.19 191 PHE A N 1
ATOM 1551 C CA . PHE A 1 191 ? 10.485 -13.297 -13.517 1.00 65.19 191 PHE A CA 1
ATOM 1552 C C . PHE A 1 191 ? 9.957 -13.636 -14.907 1.00 65.19 191 PHE A C 1
ATOM 1554 O O . PHE A 1 191 ? 9.553 -14.777 -15.140 1.00 65.19 191 PHE A O 1
ATOM 1561 N N . ARG A 1 192 ? 9.987 -12.683 -15.849 1.00 64.38 192 ARG A N 1
ATOM 1562 C CA . ARG A 1 192 ? 9.634 -12.973 -17.247 1.00 64.38 192 ARG A CA 1
ATOM 1563 C C . ARG A 1 192 ? 10.553 -14.030 -17.862 1.00 64.38 192 ARG A C 1
ATOM 1565 O O . ARG A 1 192 ? 10.092 -14.809 -18.692 1.00 64.38 192 ARG A O 1
ATOM 1572 N N . LEU A 1 193 ? 11.815 -14.071 -17.440 1.00 62.06 193 LEU A N 1
ATOM 1573 C CA . LEU A 1 193 ? 12.826 -14.997 -17.951 1.00 62.06 193 LEU A CA 1
ATOM 1574 C C . LEU A 1 193 ? 12.775 -16.368 -17.253 1.00 62.06 193 LEU A C 1
ATOM 1576 O O . LEU A 1 193 ? 12.902 -17.401 -17.913 1.00 62.06 193 LEU A O 1
ATOM 1580 N N . LEU A 1 194 ? 12.546 -16.390 -15.935 1.00 61.47 194 LEU A N 1
ATOM 1581 C CA . LEU A 1 194 ? 12.542 -17.608 -15.108 1.00 61.47 194 LEU A CA 1
ATOM 1582 C C . LEU A 1 194 ? 11.172 -18.304 -14.998 1.00 61.47 194 LEU A C 1
ATOM 1584 O O . LEU A 1 194 ? 11.076 -19.388 -14.425 1.00 61.47 194 LEU A O 1
ATOM 1588 N N . GLY A 1 195 ? 10.101 -17.698 -15.519 1.00 60.84 195 GLY A N 1
ATOM 1589 C CA . GLY A 1 195 ? 8.746 -18.229 -15.389 1.00 60.84 195 GLY A CA 1
ATOM 1590 C C . GLY A 1 195 ? 8.555 -19.622 -16.028 1.00 60.84 195 GLY A C 1
ATOM 1591 O O . GLY A 1 195 ? 9.202 -19.939 -17.029 1.00 60.84 195 GLY A O 1
ATOM 1592 N N . PRO A 1 196 ? 7.594 -20.442 -15.546 1.00 53.50 196 PRO A N 1
ATOM 1593 C CA . PRO A 1 196 ? 7.394 -21.841 -15.972 1.00 53.50 196 PRO A CA 1
ATOM 1594 C C . PRO A 1 196 ? 7.190 -22.063 -17.486 1.00 53.50 196 PRO A C 1
ATOM 1596 O O . PRO A 1 196 ? 7.316 -23.182 -17.991 1.00 53.50 196 PRO A O 1
ATOM 1599 N N . ARG A 1 197 ? 6.869 -20.998 -18.234 1.00 49.75 197 ARG A N 1
ATOM 1600 C CA . ARG A 1 197 ? 6.683 -21.010 -19.693 1.00 49.75 197 ARG A CA 1
ATOM 1601 C C . ARG A 1 197 ? 7.989 -20.936 -20.503 1.00 49.75 197 ARG A C 1
ATOM 1603 O O . ARG A 1 197 ? 7.918 -21.123 -21.715 1.00 49.75 197 ARG A O 1
ATOM 1610 N N . SER A 1 198 ? 9.164 -20.746 -19.892 1.00 53.50 198 SER A N 1
ATOM 1611 C CA . SER A 1 198 ? 10.456 -20.737 -20.615 1.00 53.50 198 SER A CA 1
ATOM 1612 C C . SER A 1 198 ? 11.013 -22.139 -20.930 1.00 53.50 198 SER A C 1
ATOM 1614 O O . SER A 1 198 ? 12.047 -22.291 -21.581 1.00 53.50 198 SER A O 1
ATOM 1616 N N . SER A 1 199 ? 10.283 -23.200 -20.569 1.00 49.84 199 SER A N 1
ATOM 1617 C CA . SER A 1 199 ? 10.708 -24.604 -20.683 1.00 49.84 199 SER A CA 1
ATOM 1618 C C . SER A 1 199 ? 10.978 -25.126 -22.108 1.00 49.84 199 SER A C 1
ATOM 1620 O O . SER A 1 199 ? 11.447 -26.261 -22.243 1.00 49.84 199 SER A O 1
ATOM 1622 N N . ARG A 1 200 ? 10.750 -24.342 -23.173 1.00 52.12 200 ARG A N 1
ATOM 1623 C CA . ARG A 1 200 ? 10.940 -24.773 -24.575 1.00 52.12 200 ARG A CA 1
ATOM 1624 C C . ARG A 1 200 ? 12.297 -24.421 -25.207 1.00 52.12 200 ARG A C 1
ATOM 1626 O O . ARG A 1 200 ? 12.562 -24.916 -26.295 1.00 52.12 200 ARG A O 1
ATOM 1633 N N . VAL A 1 201 ? 13.178 -23.642 -24.566 1.00 52.94 201 VAL A N 1
ATOM 1634 C CA . VAL A 1 201 ? 14.443 -23.177 -25.197 1.00 52.94 201 VAL A CA 1
ATOM 1635 C C . VAL A 1 201 ? 15.656 -23.381 -24.270 1.00 52.94 201 VAL A C 1
ATOM 1637 O O . VAL A 1 201 ? 16.412 -22.472 -23.959 1.00 52.94 201 VAL A O 1
ATOM 1640 N N . ARG A 1 202 ? 15.855 -24.607 -23.775 1.00 56.97 202 ARG A N 1
ATOM 1641 C CA . ARG A 1 202 ? 16.698 -24.874 -22.591 1.00 56.97 202 ARG A CA 1
ATOM 1642 C C . ARG A 1 202 ? 18.227 -24.967 -22.776 1.00 56.97 202 ARG A C 1
ATOM 1644 O O . ARG A 1 202 ? 18.905 -25.102 -21.771 1.00 56.97 202 ARG A O 1
ATOM 1651 N N . ALA A 1 203 ? 18.798 -24.868 -23.983 1.00 54.00 203 ALA A N 1
ATOM 1652 C CA . ALA A 1 203 ? 20.258 -25.039 -24.167 1.00 54.00 203 ALA A CA 1
ATOM 1653 C C . ALA A 1 203 ? 21.012 -23.768 -24.611 1.00 54.00 203 ALA A C 1
ATOM 1655 O O . ALA A 1 203 ? 22.028 -23.422 -24.020 1.00 54.00 203 ALA A O 1
ATOM 1656 N N . ARG A 1 204 ? 20.507 -23.015 -25.601 1.00 54.34 204 ARG A N 1
ATOM 1657 C CA . ARG A 1 204 ? 21.138 -21.752 -26.057 1.00 54.34 204 ARG A CA 1
ATOM 1658 C C . ARG A 1 204 ? 20.892 -20.558 -25.122 1.00 54.34 204 ARG A C 1
ATOM 1660 O O . ARG A 1 204 ? 21.589 -19.559 -25.227 1.00 54.34 204 ARG A O 1
ATOM 1667 N N . GLN A 1 205 ? 19.917 -20.650 -24.215 1.00 57.00 205 GLN A N 1
ATOM 1668 C CA . GLN A 1 205 ? 19.555 -19.563 -23.298 1.00 57.00 205 GLN A CA 1
ATOM 1669 C C . GLN A 1 205 ? 20.339 -19.553 -21.984 1.00 57.00 205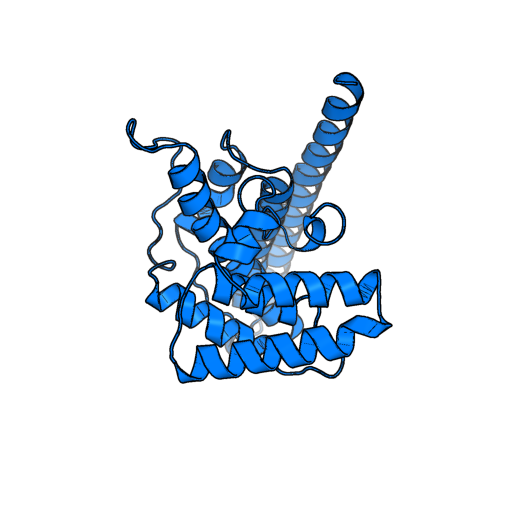 GLN A C 1
ATOM 1671 O O . GLN A 1 205 ? 20.253 -18.558 -21.281 1.00 57.00 205 GLN A O 1
ATOM 1676 N N . LEU A 1 206 ? 21.095 -20.601 -21.639 1.00 58.12 206 LEU A N 1
ATOM 1677 C CA . LEU A 1 206 ? 21.799 -20.664 -20.349 1.00 58.12 206 LEU A CA 1
ATOM 1678 C C . LEU A 1 206 ? 22.915 -19.611 -20.244 1.00 58.12 206 LEU A C 1
ATOM 1680 O O . LEU A 1 206 ? 22.953 -18.873 -19.268 1.00 58.12 206 LEU A O 1
ATOM 1684 N N . HIS A 1 207 ? 23.732 -19.451 -21.290 1.00 60.41 207 HIS A N 1
ATOM 1685 C CA . HIS A 1 207 ? 24.720 -18.366 -21.376 1.00 60.41 207 HIS A CA 1
ATOM 1686 C C . HIS A 1 207 ? 24.056 -16.978 -21.308 1.00 60.41 207 HIS A C 1
ATOM 1688 O O . HIS A 1 207 ? 24.494 -16.114 -20.550 1.00 60.41 207 HIS A O 1
ATOM 1694 N N . ASN A 1 208 ? 22.957 -16.788 -22.049 1.00 67.44 208 ASN A N 1
ATOM 1695 C CA . ASN A 1 208 ? 22.198 -15.537 -22.021 1.00 67.44 208 ASN A CA 1
ATOM 1696 C C . ASN A 1 208 ? 21.590 -15.282 -20.634 1.00 67.44 208 ASN A C 1
ATOM 1698 O O . ASN A 1 208 ? 21.481 -14.137 -20.209 1.00 67.44 208 ASN A O 1
ATOM 1702 N N . LEU A 1 209 ? 21.196 -16.337 -19.920 1.00 73.31 209 LEU A N 1
ATOM 1703 C CA . LEU A 1 209 ? 20.637 -16.241 -18.581 1.00 73.31 209 LEU A CA 1
ATOM 1704 C C . LEU A 1 209 ? 21.705 -15.816 -17.575 1.00 73.31 209 LEU A C 1
ATOM 1706 O O . LEU A 1 209 ? 21.441 -14.914 -16.793 1.00 73.31 209 LEU A O 1
ATOM 1710 N N . GLU A 1 210 ? 22.908 -16.388 -17.623 1.00 77.25 210 GLU A N 1
ATOM 1711 C CA . GLU A 1 210 ? 24.025 -15.970 -16.765 1.00 77.25 210 GLU A CA 1
ATOM 1712 C C . GLU A 1 210 ? 24.407 -14.505 -16.996 1.00 77.25 210 GLU A C 1
ATOM 1714 O O . GLU A 1 210 ? 24.532 -13.746 -16.034 1.00 77.25 210 GLU A O 1
ATOM 1719 N N . SER A 1 211 ? 24.507 -14.065 -18.256 1.00 79.06 211 SER A N 1
ATOM 1720 C CA . SER A 1 211 ? 24.787 -12.658 -18.562 1.00 79.06 211 SER A CA 1
ATOM 1721 C C . SER A 1 211 ? 23.659 -11.728 -18.109 1.00 79.06 211 SER A C 1
ATOM 1723 O O . SER A 1 211 ? 23.921 -10.651 -17.580 1.00 79.06 211 SER A O 1
ATOM 1725 N N . LEU A 1 212 ? 22.395 -12.137 -18.271 1.00 76.19 212 LEU A N 1
ATOM 1726 C CA . LEU A 1 212 ? 21.241 -11.357 -17.812 1.00 76.19 212 LEU A CA 1
ATOM 1727 C C . LEU A 1 212 ? 21.181 -11.286 -16.284 1.00 76.19 212 LEU A C 1
ATOM 1729 O O . LEU A 1 212 ? 20.913 -10.219 -15.737 1.00 76.19 212 LEU A O 1
ATOM 1733 N N . LEU A 1 213 ? 21.474 -12.386 -15.591 1.00 80.94 213 LEU A N 1
ATOM 1734 C CA . LEU A 1 213 ? 21.575 -12.416 -14.135 1.00 80.94 213 LEU A CA 1
ATOM 1735 C C . LEU A 1 213 ? 22.710 -11.515 -13.643 1.00 80.94 213 LEU A C 1
ATOM 1737 O O . LEU A 1 213 ? 22.507 -10.784 -12.677 1.00 80.94 213 LEU A O 1
ATOM 1741 N N . ALA A 1 214 ? 23.861 -11.500 -14.322 1.00 85.50 214 ALA A N 1
ATOM 1742 C CA . ALA A 1 214 ? 24.963 -10.594 -14.003 1.00 85.50 214 ALA A CA 1
ATOM 1743 C C . ALA A 1 214 ? 24.570 -9.117 -14.189 1.00 85.50 214 ALA A C 1
ATOM 1745 O O . ALA A 1 214 ? 24.821 -8.303 -13.302 1.00 85.50 214 ALA A O 1
ATOM 1746 N N . ILE A 1 215 ? 23.887 -8.776 -15.290 1.00 84.38 215 ILE A N 1
ATOM 1747 C CA . ILE A 1 215 ? 23.366 -7.419 -15.532 1.00 84.38 215 ILE A CA 1
ATOM 1748 C C . ILE A 1 215 ? 22.374 -7.016 -14.438 1.00 84.38 215 ILE A C 1
ATOM 1750 O O . ILE A 1 215 ? 22.451 -5.916 -13.896 1.00 84.38 215 ILE A O 1
ATOM 1754 N N . ILE A 1 216 ? 21.432 -7.897 -14.099 1.00 83.12 216 ILE A N 1
ATOM 1755 C CA . ILE A 1 216 ? 20.422 -7.620 -13.074 1.00 83.12 216 ILE A CA 1
ATOM 1756 C C . ILE A 1 216 ? 21.079 -7.452 -11.709 1.00 83.12 216 ILE A C 1
ATOM 1758 O O . ILE A 1 216 ? 20.727 -6.520 -10.992 1.00 83.12 216 ILE A O 1
ATOM 1762 N N . LYS A 1 217 ? 22.046 -8.308 -11.367 1.00 86.88 217 LYS A N 1
ATOM 1763 C CA . LYS A 1 217 ? 22.822 -8.190 -10.134 1.00 86.88 217 LYS A CA 1
ATOM 1764 C C . LYS A 1 217 ? 23.500 -6.822 -10.050 1.00 86.88 217 LYS A C 1
ATOM 1766 O O . LYS A 1 217 ? 23.276 -6.123 -9.071 1.00 86.88 217 LYS A O 1
ATOM 1771 N N . GLY A 1 218 ? 24.208 -6.401 -11.100 1.00 89.62 218 GLY A N 1
ATOM 1772 C CA . GLY A 1 218 ? 24.837 -5.078 -11.142 1.00 89.62 218 GLY A CA 1
ATOM 1773 C C . GLY A 1 218 ? 23.833 -3.931 -10.973 1.00 89.62 218 GLY A C 1
ATOM 1774 O O . GLY A 1 218 ? 24.090 -2.990 -10.231 1.00 89.62 218 GLY A O 1
ATOM 1775 N N . ARG A 1 219 ? 22.639 -4.033 -11.576 1.00 89.38 219 ARG A N 1
ATOM 1776 C CA . ARG A 1 219 ? 21.565 -3.035 -11.395 1.00 89.38 219 ARG A CA 1
ATOM 1777 C C . ARG A 1 219 ? 20.987 -3.023 -9.980 1.00 89.38 219 ARG A C 1
ATOM 1779 O O . ARG A 1 21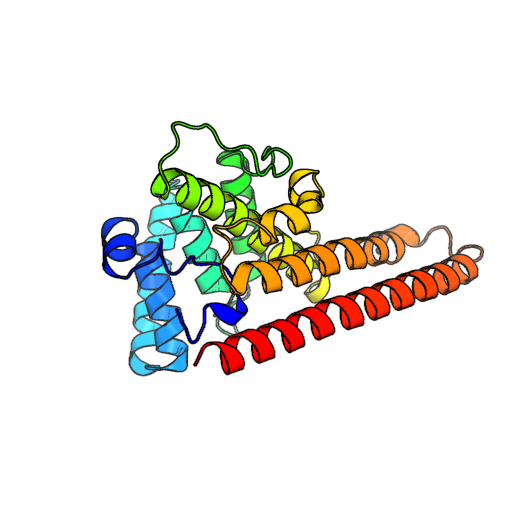9 ? 20.565 -1.967 -9.518 1.00 89.38 219 ARG A O 1
ATOM 1786 N N . ILE A 1 220 ? 20.915 -4.175 -9.311 1.00 90.06 220 ILE A N 1
ATOM 1787 C CA . ILE A 1 220 ? 20.481 -4.265 -7.911 1.00 90.06 220 ILE A CA 1
ATOM 1788 C C . ILE A 1 220 ? 21.542 -3.650 -6.994 1.00 90.06 220 ILE A C 1
ATOM 1790 O O . ILE A 1 220 ? 21.177 -2.882 -6.114 1.00 90.06 220 ILE A O 1
ATOM 1794 N N . GLU A 1 221 ? 22.826 -3.926 -7.227 1.00 92.62 221 GLU A N 1
ATOM 1795 C CA . GLU A 1 221 ? 23.943 -3.339 -6.468 1.00 92.62 221 GLU A CA 1
ATOM 1796 C C . GLU A 1 221 ? 24.009 -1.811 -6.651 1.00 92.62 221 GLU A C 1
ATOM 1798 O O . GLU A 1 221 ? 24.169 -1.065 -5.684 1.00 92.62 221 GLU A O 1
ATOM 1803 N N . GLU A 1 222 ? 23.808 -1.319 -7.878 1.00 92.19 222 GLU A N 1
ATOM 1804 C CA . GLU A 1 222 ? 23.699 0.117 -8.163 1.00 92.19 222 GLU A CA 1
ATOM 1805 C C . GLU A 1 222 ? 22.486 0.739 -7.454 1.00 92.19 222 GLU A C 1
ATOM 1807 O O . GLU A 1 222 ? 22.593 1.799 -6.830 1.00 92.19 222 GLU A O 1
ATOM 1812 N N . TRP A 1 223 ? 21.329 0.071 -7.523 1.00 93.62 223 TRP A N 1
ATOM 1813 C CA . TRP A 1 223 ? 20.120 0.489 -6.819 1.00 93.62 223 TRP A CA 1
ATOM 1814 C C . TRP A 1 223 ? 20.357 0.562 -5.303 1.00 93.62 223 TRP A C 1
ATOM 1816 O O . TRP A 1 223 ? 20.011 1.568 -4.685 1.00 93.62 223 TRP A O 1
ATOM 1826 N N . GLU A 1 224 ? 20.987 -0.455 -4.717 1.00 91.56 224 GLU A N 1
ATOM 1827 C CA . GLU A 1 224 ? 21.296 -0.531 -3.288 1.00 91.56 224 GLU A CA 1
ATOM 1828 C C . GLU A 1 224 ? 22.214 0.621 -2.873 1.00 91.56 224 GLU A C 1
ATOM 1830 O O . GLU A 1 224 ? 21.855 1.406 -1.994 1.00 91.56 224 GLU A O 1
ATOM 1835 N N . SER A 1 225 ? 23.340 0.799 -3.570 1.00 91.69 225 SER A N 1
ATOM 1836 C CA . SER A 1 225 ? 24.277 1.892 -3.301 1.00 91.69 225 SER A CA 1
ATOM 1837 C C . SER A 1 225 ? 23.593 3.259 -3.376 1.00 91.69 225 SER A C 1
ATOM 1839 O O . SER A 1 225 ? 23.763 4.103 -2.494 1.00 91.69 225 SER A O 1
ATOM 1841 N N . ARG A 1 226 ? 22.769 3.492 -4.403 1.00 89.81 226 ARG A N 1
ATOM 1842 C CA . ARG A 1 226 ? 22.046 4.755 -4.581 1.00 89.81 226 ARG A CA 1
ATOM 1843 C C . ARG A 1 226 ? 21.110 5.050 -3.409 1.00 89.81 226 ARG A C 1
ATOM 1845 O O . ARG A 1 226 ? 21.114 6.174 -2.906 1.00 89.81 226 ARG A O 1
ATOM 1852 N N . TRP A 1 227 ? 20.282 4.086 -3.012 1.00 86.88 227 TRP A N 1
ATOM 1853 C CA . TRP A 1 227 ? 19.253 4.317 -1.997 1.00 86.88 227 TRP A CA 1
ATOM 1854 C C . TRP A 1 227 ? 19.811 4.343 -0.573 1.00 86.88 227 TRP A C 1
ATOM 1856 O O . TRP A 1 227 ? 19.320 5.143 0.221 1.00 86.88 227 TRP A O 1
ATOM 1866 N N . LEU A 1 228 ? 20.869 3.579 -0.275 1.00 86.38 228 LEU A N 1
ATOM 1867 C CA . LEU A 1 228 ? 21.593 3.684 0.998 1.00 86.38 228 LEU A CA 1
ATOM 1868 C C . LEU A 1 228 ? 22.239 5.067 1.152 1.00 86.38 228 LEU A C 1
ATOM 1870 O O . LEU A 1 228 ? 21.968 5.767 2.121 1.00 86.38 228 LEU A O 1
ATOM 1874 N N . ASN A 1 229 ? 22.943 5.551 0.122 1.00 86.44 229 ASN A N 1
ATOM 1875 C CA . ASN A 1 229 ? 23.517 6.902 0.130 1.00 86.44 229 ASN A CA 1
ATOM 1876 C C . ASN A 1 229 ? 22.460 8.009 0.316 1.00 86.44 229 ASN A C 1
ATOM 1878 O O . ASN A 1 229 ? 22.750 9.080 0.852 1.00 86.44 229 ASN A O 1
ATOM 1882 N N . MET A 1 230 ? 21.237 7.802 -0.184 1.00 79.81 230 MET A N 1
ATOM 1883 C CA . MET A 1 230 ? 20.129 8.741 0.013 1.00 79.81 230 MET A CA 1
ATOM 1884 C C . MET A 1 230 ? 19.542 8.680 1.427 1.00 79.81 230 MET A C 1
ATOM 1886 O O . MET A 1 230 ? 19.062 9.710 1.905 1.00 79.81 230 MET A O 1
ATOM 1890 N N . ALA A 1 231 ? 19.555 7.509 2.069 1.00 76.00 231 ALA A N 1
ATOM 1891 C CA . ALA A 1 231 ? 19.129 7.340 3.454 1.00 76.00 231 ALA A CA 1
ATOM 1892 C C . ALA A 1 231 ? 20.111 8.034 4.410 1.00 76.00 231 ALA A C 1
ATOM 1894 O O . ALA A 1 231 ? 19.680 8.886 5.185 1.00 76.00 231 ALA A O 1
ATOM 1895 N N . ASP A 1 232 ? 21.416 7.799 4.240 1.00 74.56 232 ASP A N 1
ATOM 1896 C CA . ASP A 1 232 ? 22.472 8.373 5.089 1.00 74.56 232 ASP A CA 1
ATOM 1897 C C . ASP A 1 232 ? 22.467 9.910 5.054 1.00 74.56 232 ASP A C 1
ATOM 1899 O O . ASP A 1 232 ? 22.510 10.578 6.086 1.00 74.56 232 ASP A O 1
ATOM 1903 N N . LYS A 1 233 ? 22.317 10.504 3.858 1.00 66.69 233 LYS A N 1
ATOM 1904 C CA . LYS A 1 233 ? 22.175 11.967 3.693 1.00 66.69 233 LYS A CA 1
ATOM 1905 C C . LYS A 1 233 ? 20.881 12.520 4.294 1.00 66.69 233 LYS A C 1
ATOM 1907 O O . LYS A 1 233 ? 20.789 13.715 4.574 1.00 66.69 233 LYS A O 1
ATOM 1912 N N . GLY A 1 234 ? 19.850 11.686 4.412 1.00 58.97 234 GLY A N 1
ATOM 1913 C CA . GLY A 1 234 ? 18.602 12.035 5.081 1.00 58.97 234 GLY A CA 1
ATOM 1914 C C . GLY A 1 234 ? 18.801 12.202 6.584 1.00 58.97 234 GLY A C 1
ATOM 1915 O O . GLY A 1 234 ? 18.289 13.168 7.140 1.00 58.97 234 GLY A O 1
ATOM 1916 N N . GLU A 1 235 ? 19.585 11.322 7.208 1.00 54.81 235 GLU A N 1
ATOM 1917 C CA . GLU A 1 235 ? 19.907 11.373 8.639 1.00 54.81 235 GLU A CA 1
ATOM 1918 C C . GLU A 1 235 ? 20.800 12.575 8.982 1.00 54.81 235 GLU A C 1
ATOM 1920 O O . GLU A 1 235 ? 20.481 13.330 9.900 1.00 54.81 235 GLU A O 1
ATOM 1925 N N . SER A 1 236 ? 21.825 12.865 8.169 1.00 46.66 236 SER A N 1
ATOM 1926 C CA . SER A 1 236 ? 22.737 14.000 8.426 1.00 46.66 236 SER A CA 1
ATOM 1927 C C . SER A 1 236 ? 22.040 15.369 8.358 1.00 46.66 236 SER A C 1
ATOM 1929 O O . SER A 1 236 ? 22.414 16.309 9.059 1.00 46.66 236 SER A O 1
ATOM 1931 N N . ASN A 1 237 ? 21.010 15.501 7.515 1.00 45.56 237 ASN A N 1
ATOM 1932 C CA . ASN A 1 237 ? 20.209 16.726 7.401 1.00 45.56 237 ASN A CA 1
ATOM 1933 C C . ASN A 1 237 ? 19.193 16.895 8.544 1.00 45.56 237 ASN A C 1
ATOM 1935 O O . ASN A 1 237 ? 18.717 18.004 8.771 1.00 45.56 237 ASN A O 1
ATOM 1939 N N . ILE A 1 238 ? 18.836 15.813 9.244 1.00 48.06 238 ILE A N 1
ATOM 1940 C CA . ILE A 1 238 ? 17.961 15.864 10.424 1.00 48.06 238 ILE A CA 1
ATOM 1941 C C . ILE A 1 238 ? 18.783 16.248 11.660 1.00 48.06 238 ILE A C 1
ATOM 1943 O O . ILE A 1 238 ? 18.329 17.072 12.448 1.00 48.06 238 ILE A O 1
ATOM 1947 N N . GLU A 1 239 ? 20.008 15.729 11.790 1.00 39.16 239 GLU A N 1
ATOM 1948 C CA . GLU A 1 239 ? 20.927 16.072 12.889 1.00 39.16 239 GLU 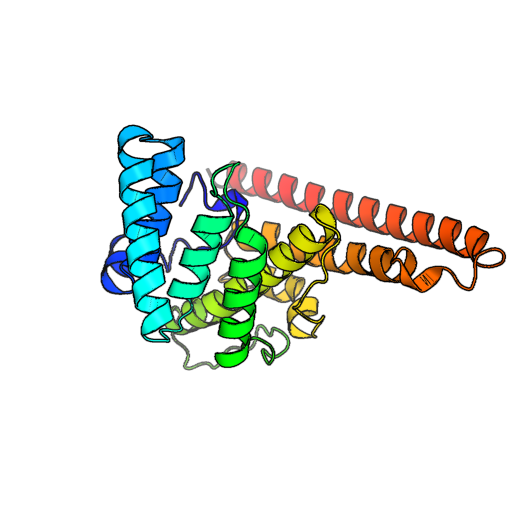A CA 1
ATOM 1949 C C . GLU A 1 239 ? 21.448 17.516 12.827 1.00 39.16 239 GLU A C 1
ATOM 1951 O O . GLU A 1 239 ? 21.740 18.108 13.858 1.00 39.16 239 GLU A O 1
ATOM 1956 N N . SER A 1 240 ? 21.541 18.111 11.636 1.00 40.59 240 SER A N 1
ATOM 1957 C CA . SER A 1 240 ? 21.987 19.504 11.449 1.00 40.59 240 SER A CA 1
ATOM 1958 C C . SER A 1 240 ? 20.864 20.548 11.544 1.00 40.59 240 SER A C 1
ATOM 1960 O O . SER A 1 240 ? 21.138 21.747 11.492 1.00 40.59 240 SER A O 1
ATOM 1962 N N . ALA A 1 241 ? 19.610 20.105 11.674 1.00 41.44 241 ALA A N 1
ATOM 1963 C CA . ALA A 1 241 ? 18.429 20.955 11.835 1.00 41.44 241 ALA A CA 1
ATOM 1964 C C . ALA A 1 241 ? 17.852 20.939 13.269 1.00 41.44 241 ALA A C 1
ATOM 1966 O O . ALA A 1 241 ? 16.798 21.538 13.501 1.00 41.44 241 ALA A O 1
ATOM 1967 N N . GLN A 1 242 ? 18.525 20.255 14.204 1.00 37.03 242 GLN A N 1
ATOM 1968 C CA . GLN A 1 242 ? 18.299 20.314 15.655 1.00 37.03 242 GLN A CA 1
ATOM 1969 C C . GLN A 1 242 ? 19.323 21.239 16.315 1.00 37.03 242 GLN A C 1
ATOM 1971 O O . GLN A 1 242 ? 18.936 21.897 17.307 1.00 37.03 242 GLN A O 1
#

InterPro domains:
  IPR007219 Xylanolytic transcriptional activator, regulatory domain [PF04082] (21-155)
  IPR007219 Xylanolytic transcriptional activator, regulatory domain [SM00906] (87-168)

Radius of gyration: 19.62 Å; Cα contacts (8 Å, |Δi|>4): 194; chains: 1; bounding box: 48×52×50 Å

Mean predicted aligned error: 6.49 Å

Nearest PDB structures (foldseek):
  8v8c-assembly1_A  TM=3.316E-01  e=5.695E+00  Homo sapiens
  4pju-assembly1_A  TM=3.061E-01  e=6.551E+00  Homo sapiens
  5dw7-assembly1_A  TM=1.872E-01  e=8.271E+00  Streptomyces coelicolor A3(2)

pLDDT: mean 88.85, std 14.16, range [37.03, 98.69]

Sequence (242 aa):
MENLNPYISQLDPQLHTFDRVRQQSAFLLTSVLAAAAKAFNPALHKKLREHAEDIHASDFRQGTKSVETAQAVMILTYWKESQDTRAWMLLGYVIRMGMELGWHRLAPYSHHHPPSASDLERRQARNIERTWFVLFVYDRSMSLQTGKPWMIERSEFVESIEAWCRDTMATPGDRFLGALVTLRLLSSEVFRLLGPRSSRVRARQLHNLESLLAIIKGRIEEWESRWLNMADKGESNIESAQ

Solvent-accessible surface area (backbone atoms only — not comparable to full-atom values): 13788 Å² total; per-residue (Å²): 107,84,82,66,35,69,83,59,41,60,75,54,73,89,69,59,36,73,71,50,32,58,73,74,29,64,51,30,39,34,23,52,49,17,50,49,17,58,80,77,37,57,89,50,16,63,62,32,42,54,52,28,52,52,46,50,54,51,36,60,75,73,64,67,80,51,71,52,56,42,51,17,53,50,45,47,47,75,62,46,59,90,86,58,79,55,48,68,61,52,50,55,49,40,53,51,48,39,46,75,74,45,60,84,67,53,65,59,59,68,93,80,68,68,92,82,62,49,72,65,58,51,50,53,52,51,48,51,53,40,46,50,52,45,48,48,39,47,38,50,50,50,16,70,77,67,75,47,84,62,84,77,75,91,46,63,30,69,69,26,33,68,59,53,39,67,40,91,85,45,52,81,35,36,46,57,46,34,50,49,42,53,51,48,61,60,52,50,59,55,49,73,63,70,38,89,83,51,77,84,57,79,72,83,42,52,67,57,45,54,55,49,50,50,52,50,48,52,51,49,54,52,50,48,54,53,53,51,57,54,49,56,56,51,52,56,57,53,68,74,72,110

Secondary structure (DSSP, 8-state):
-TTTGGGT----TTT--HHHHHHH-HHHHHHHHHHHHHHH-HHHHHHHHHHHHHHHHHHHHHT---HHHHHHHHHHHHT--TT---HHHHHHHHHHHHHHTTGGGPPPP-S---TT--HHHHHHHHHHHHHHHHHHHHHHHHHHHH-PPP-PPP-HHHHTHHHHHTSTT--HHHHHHHHHHHHHHHHHHHHHHHSGGGTT-TTTHHHHHHHHHHHHHHHHHHHHHHHHHHHHHHHHHHHTT-

Foldseek 3Di:
DVPPCLVLVQDDCVQPDQVNCVVPDPLLNLLVVLLVCVPPPVVCNVVSLVVSVVVLVVCVVVVPADLSNLNSLQSCLVSDDPPDPCNLVSLVVSVVSLVVVVVLVDDADDLDDDPPDDPNNVVVVVSSLSSVLSSLLVQLVCCVVPVDDGDRDDDNNLVNLVVVCPHPSHDPSSLVSSLSSVLSVLCVVLCVCPPPVVVPPPPPCPVVNVVSVVVSVVVVVVSVVVSVVVVVVVVVVVVVVD